Protein AF-A0A919YP90-F1 (afdb_monomer)

Radius of gyration: 21.49 Å; Cα contacts (8 Å, |Δi|>4): 426; chains: 1; bounding box: 64×43×63 Å

Structure (mmCIF, N/CA/C/O backbone):
data_AF-A0A919YP90-F1
#
_entry.id   AF-A0A919YP90-F1
#
loop_
_atom_site.group_PDB
_atom_site.id
_atom_site.type_symbol
_atom_site.label_atom_id
_atom_site.label_alt_id
_atom_site.label_comp_id
_atom_site.label_asym_id
_atom_site.label_entity_id
_atom_site.label_seq_id
_atom_site.pdbx_PDB_ins_code
_atom_site.Cartn_x
_atom_site.Cartn_y
_atom_site.Cartn_z
_atom_site.occupancy
_atom_site.B_iso_or_equiv
_atom_site.auth_seq_id
_atom_site.auth_comp_id
_atom_site.auth_asym_id
_atom_site.auth_atom_id
_atom_site.pdbx_PDB_model_num
ATOM 1 N N . MET A 1 1 ? 13.663 -0.909 -35.700 1.00 72.75 1 MET A N 1
ATOM 2 C CA . MET A 1 1 ? 13.153 -0.193 -34.518 1.00 72.75 1 MET A CA 1
ATOM 3 C C . MET A 1 1 ? 14.252 -0.271 -33.482 1.00 72.75 1 MET A 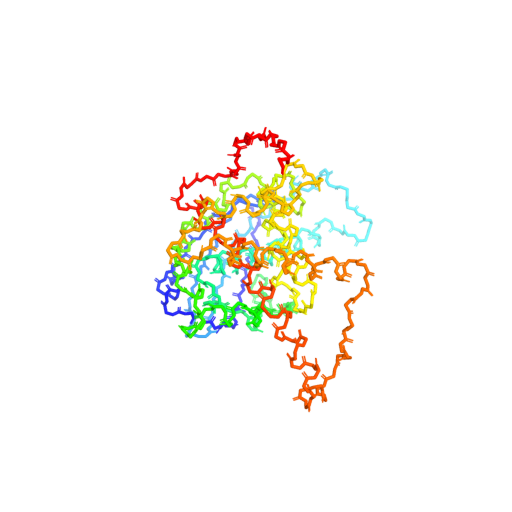C 1
ATOM 5 O O . MET A 1 1 ? 14.727 -1.374 -33.240 1.00 72.75 1 MET A O 1
ATOM 9 N N . GLU A 1 2 ? 14.756 0.869 -33.018 1.00 81.44 2 GLU A N 1
ATOM 10 C CA . GLU A 1 2 ? 15.757 0.893 -31.946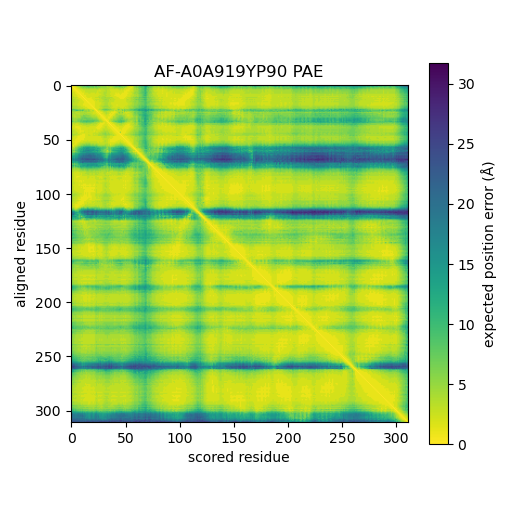 1.00 81.44 2 GLU A CA 1
ATOM 11 C C . GLU A 1 2 ? 15.096 0.397 -30.653 1.00 81.44 2 GLU A C 1
ATOM 13 O O . GLU A 1 2 ? 13.915 0.663 -30.427 1.00 81.44 2 GLU A O 1
ATOM 18 N N . MET A 1 3 ? 15.830 -0.370 -29.852 1.00 86.94 3 MET A N 1
ATOM 19 C CA . MET A 1 3 ? 15.355 -0.912 -28.581 1.00 86.94 3 MET A CA 1
ATOM 20 C C . MET A 1 3 ? 16.254 -0.381 -27.472 1.00 86.94 3 MET A C 1
ATOM 22 O O . MET A 1 3 ? 17.469 -0.352 -27.653 1.00 86.94 3 MET A O 1
ATOM 26 N N . ILE A 1 4 ? 15.667 -0.013 -26.337 1.00 86.56 4 ILE A N 1
ATOM 27 C CA . ILE A 1 4 ? 16.411 0.234 -25.099 1.00 86.56 4 ILE A CA 1
ATOM 28 C C . ILE A 1 4 ? 16.248 -0.993 -24.217 1.00 86.56 4 ILE A C 1
ATOM 30 O O . ILE A 1 4 ? 15.124 -1.437 -23.967 1.00 86.56 4 ILE A O 1
ATOM 34 N N . HIS A 1 5 ? 17.360 -1.530 -23.729 1.00 90.00 5 HIS A N 1
ATOM 35 C CA . HIS A 1 5 ? 17.329 -2.552 -22.687 1.00 90.00 5 HIS A CA 1
ATOM 36 C C . HIS A 1 5 ? 17.471 -1.872 -21.328 1.00 90.00 5 HIS A C 1
ATOM 38 O O . HIS A 1 5 ? 18.473 -1.211 -21.056 1.00 90.00 5 HIS A O 1
ATOM 44 N N . LEU A 1 6 ? 16.451 -2.014 -20.484 1.00 90.50 6 LEU A N 1
ATOM 45 C CA . LEU A 1 6 ? 16.495 -1.580 -19.093 1.00 90.50 6 LEU A CA 1
ATOM 46 C C . LEU A 1 6 ? 16.588 -2.801 -18.191 1.00 90.50 6 LEU A C 1
ATOM 48 O O . LEU A 1 6 ? 15.848 -3.772 -18.356 1.00 90.50 6 LEU A O 1
ATOM 52 N N . GLN A 1 7 ? 17.493 -2.725 -17.222 1.00 92.88 7 GLN A N 1
ATOM 53 C CA . GLN A 1 7 ? 17.683 -3.762 -16.220 1.00 92.88 7 GLN A CA 1
ATOM 54 C C . GLN A 1 7 ? 17.724 -3.130 -14.831 1.00 92.88 7 GLN A C 1
ATOM 56 O O . GLN A 1 7 ? 18.429 -2.147 -14.617 1.00 92.88 7 GLN A O 1
ATOM 61 N N . ALA A 1 8 ? 16.990 -3.692 -13.875 1.00 92.94 8 ALA A N 1
ATOM 62 C CA . ALA A 1 8 ? 17.094 -3.343 -12.465 1.00 92.94 8 ALA A CA 1
ATOM 63 C C . ALA A 1 8 ? 17.682 -4.511 -11.678 1.00 92.94 8 ALA A C 1
ATOM 65 O O . ALA A 1 8 ? 17.212 -5.638 -11.796 1.00 92.94 8 ALA A O 1
ATOM 66 N N . ILE A 1 9 ? 18.678 -4.223 -10.844 1.00 93.69 9 ILE A N 1
ATOM 67 C CA . ILE A 1 9 ? 19.216 -5.141 -9.841 1.00 93.69 9 ILE A CA 1
ATOM 68 C C . ILE A 1 9 ? 18.765 -4.640 -8.473 1.00 93.69 9 ILE A C 1
ATOM 70 O O . ILE A 1 9 ? 19.112 -3.531 -8.056 1.00 93.69 9 ILE A O 1
ATOM 74 N N . LEU A 1 10 ? 17.969 -5.455 -7.795 1.00 95.12 10 LEU A N 1
ATOM 75 C CA . LEU A 1 10 ? 17.311 -5.137 -6.539 1.00 95.12 10 LEU A CA 1
ATOM 76 C C . LEU A 1 10 ? 17.932 -5.962 -5.415 1.00 95.12 10 LEU A C 1
ATOM 78 O O . LEU A 1 10 ? 17.911 -7.190 -5.472 1.00 95.12 10 LEU A O 1
ATOM 82 N N . THR A 1 11 ? 18.432 -5.306 -4.369 1.00 95.81 11 THR A N 1
ATOM 83 C CA . THR A 1 11 ? 18.749 -5.989 -3.107 1.00 95.81 11 THR A CA 1
ATOM 84 C C . THR A 1 11 ? 17.497 -6.018 -2.247 1.00 95.81 11 THR A C 1
ATOM 86 O O . THR A 1 11 ? 16.977 -4.963 -1.876 1.00 95.81 11 THR A O 1
ATOM 89 N N . ILE A 1 12 ? 17.017 -7.211 -1.912 1.00 97.06 12 ILE A N 1
ATOM 90 C CA . ILE A 1 12 ? 15.683 -7.415 -1.350 1.00 97.06 12 ILE A CA 1
ATOM 91 C C . ILE A 1 12 ? 15.688 -8.201 -0.038 1.00 97.06 12 ILE A C 1
ATOM 93 O O . ILE A 1 12 ? 16.591 -8.989 0.244 1.00 97.06 12 ILE A O 1
ATOM 97 N N . ARG A 1 13 ? 14.625 -8.006 0.747 1.00 96.56 13 ARG A N 1
ATOM 98 C CA . ARG A 1 13 ? 14.148 -8.966 1.749 1.00 96.56 13 ARG A CA 1
ATOM 99 C C . ARG A 1 13 ? 12.803 -9.485 1.263 1.00 96.56 13 ARG A C 1
ATOM 101 O O . ARG A 1 13 ? 11.944 -8.682 0.916 1.00 96.56 13 ARG A O 1
ATOM 108 N N . ILE A 1 14 ? 12.620 -10.799 1.224 1.00 96.81 14 ILE A N 1
ATOM 109 C CA . ILE A 1 14 ? 11.410 -11.412 0.675 1.00 96.81 14 ILE A CA 1
ATOM 110 C C . ILE A 1 14 ? 10.932 -12.569 1.553 1.00 96.81 14 ILE A C 1
ATOM 112 O O . ILE A 1 14 ? 11.745 -13.286 2.131 1.00 96.81 14 ILE A O 1
ATOM 116 N N . SER A 1 15 ? 9.619 -12.734 1.671 1.00 96.00 15 SER A N 1
ATOM 117 C CA . SER A 1 15 ? 8.996 -13.877 2.329 1.00 96.00 15 SER A CA 1
ATOM 118 C C . SER A 1 15 ? 9.034 -15.121 1.439 1.00 96.00 15 SER A C 1
ATOM 120 O O . SER A 1 15 ? 8.984 -15.038 0.209 1.00 96.00 15 SER A O 1
ATOM 122 N N . ASP A 1 16 ? 9.006 -16.304 2.053 1.00 95.94 16 ASP A N 1
ATOM 123 C CA . ASP A 1 16 ? 8.899 -17.573 1.319 1.00 95.94 16 ASP A CA 1
ATOM 124 C C . ASP A 1 16 ? 7.652 -17.639 0.425 1.00 95.94 16 ASP A C 1
ATOM 126 O O . ASP A 1 16 ? 7.649 -18.313 -0.608 1.00 95.94 16 ASP A O 1
ATOM 130 N N . PHE A 1 17 ? 6.572 -16.964 0.830 1.00 95.81 17 PHE A N 1
ATOM 131 C CA . PHE A 1 17 ? 5.322 -16.924 0.079 1.00 95.81 17 PHE A CA 1
ATOM 132 C C . PHE A 1 17 ? 5.495 -16.197 -1.256 1.00 95.81 17 PHE A C 1
ATOM 134 O O . PHE A 1 17 ? 5.097 -16.737 -2.291 1.00 95.81 17 PHE A O 1
ATOM 141 N N . LEU A 1 18 ? 6.107 -15.010 -1.248 1.00 96.31 18 LEU A N 1
ATOM 142 C CA . LEU A 1 18 ? 6.361 -14.242 -2.466 1.00 96.31 18 LEU A CA 1
ATOM 143 C C . LEU A 1 18 ? 7.491 -14.851 -3.300 1.00 96.31 18 LEU A C 1
ATOM 145 O O . LEU A 1 18 ? 7.376 -14.910 -4.523 1.00 96.31 18 LEU A O 1
ATOM 149 N N . TYR A 1 19 ? 8.545 -15.372 -2.664 1.00 95.12 19 TYR A N 1
ATOM 150 C CA . TYR A 1 19 ? 9.665 -16.008 -3.365 1.00 95.12 19 TYR A CA 1
ATOM 151 C C . TYR A 1 19 ? 9.195 -17.138 -4.294 1.00 95.12 19 TYR A C 1
ATOM 153 O O . TYR A 1 19 ? 9.575 -17.196 -5.463 1.00 95.12 19 TYR A O 1
ATOM 161 N N . LYS A 1 20 ? 8.285 -17.993 -3.806 1.00 93.62 20 LYS A N 1
ATOM 162 C CA . LYS A 1 20 ? 7.698 -19.097 -4.588 1.00 93.62 20 LYS A CA 1
ATOM 163 C C . LYS A 1 20 ? 6.868 -18.633 -5.786 1.00 93.62 20 LYS A C 1
ATOM 165 O O . LYS A 1 20 ? 6.696 -19.406 -6.721 1.00 93.62 20 LYS A O 1
ATOM 170 N N . GLN A 1 21 ? 6.342 -17.413 -5.748 1.00 94.06 21 GLN A N 1
ATOM 171 C CA . GLN A 1 21 ? 5.469 -16.874 -6.790 1.00 94.06 21 GLN A CA 1
ATOM 172 C C . GLN A 1 21 ? 6.203 -16.033 -7.824 1.00 94.06 21 GLN A C 1
ATOM 174 O O . GLN A 1 21 ? 5.681 -15.876 -8.915 1.00 94.06 21 GLN A O 1
ATOM 179 N N . LEU A 1 22 ? 7.365 -15.471 -7.490 1.00 92.31 22 LEU A N 1
ATOM 180 C CA . LEU A 1 22 ? 8.057 -14.484 -8.326 1.00 92.31 22 LEU A CA 1
ATOM 181 C C . LEU A 1 22 ? 9.258 -15.053 -9.089 1.00 92.31 22 LEU A C 1
ATOM 183 O O . LEU A 1 22 ? 9.898 -14.336 -9.853 1.00 92.31 22 LEU A O 1
ATOM 187 N N . ASN A 1 23 ? 9.590 -16.329 -8.889 1.00 85.50 23 ASN A N 1
ATOM 188 C CA . ASN A 1 23 ? 10.750 -16.927 -9.535 1.00 85.50 23 ASN A CA 1
ATOM 189 C C . ASN A 1 23 ? 10.478 -17.223 -11.019 1.00 85.50 23 ASN A C 1
ATOM 191 O O . ASN A 1 23 ? 9.685 -18.109 -11.334 1.00 85.50 23 ASN A O 1
ATOM 195 N N . ASN A 1 24 ? 11.185 -16.520 -11.911 1.00 85.12 24 ASN A N 1
ATOM 196 C CA . ASN A 1 24 ? 11.077 -16.637 -13.371 1.00 85.12 24 ASN A CA 1
ATOM 197 C C . ASN A 1 24 ? 9.675 -16.312 -13.901 1.00 85.12 24 ASN A C 1
ATOM 199 O O . ASN A 1 24 ? 9.105 -17.065 -14.694 1.00 85.12 24 ASN A O 1
ATOM 203 N N . VAL A 1 25 ? 9.120 -15.187 -13.451 1.00 90.56 25 VAL A N 1
ATOM 204 C CA . VAL A 1 25 ? 7.805 -14.711 -13.889 1.00 90.56 25 VAL A CA 1
ATOM 205 C C . VAL A 1 25 ? 7.945 -13.557 -14.867 1.00 90.56 25 VAL A C 1
ATOM 207 O O . VAL A 1 25 ? 8.784 -12.674 -14.699 1.00 90.56 25 VAL A O 1
ATOM 210 N N . THR A 1 26 ? 7.083 -13.558 -15.881 1.00 92.12 26 THR A N 1
ATOM 211 C CA . THR A 1 26 ? 6.929 -12.441 -16.809 1.00 92.12 26 THR A CA 1
ATOM 212 C C . THR A 1 26 ? 5.606 -11.740 -16.546 1.00 92.12 26 THR A C 1
ATOM 214 O O . THR A 1 26 ? 4.552 -12.379 -16.534 1.00 92.12 26 THR A O 1
ATOM 217 N N . PHE A 1 27 ? 5.649 -10.420 -16.388 1.00 89.69 27 PHE A N 1
ATOM 218 C CA . PHE A 1 27 ? 4.455 -9.585 -16.343 1.00 89.69 27 PHE A CA 1
ATOM 219 C C . PHE A 1 27 ? 4.397 -8.691 -17.574 1.00 89.69 27 PHE A C 1
ATOM 221 O O . PHE A 1 27 ? 5.284 -7.872 -17.789 1.00 89.69 27 PHE A O 1
ATOM 228 N N . ASN A 1 28 ? 3.320 -8.816 -18.346 1.00 90.44 28 ASN A N 1
ATOM 229 C CA . ASN A 1 28 ? 2.986 -7.864 -19.397 1.00 90.44 28 ASN A CA 1
ATOM 230 C C . ASN A 1 28 ? 2.214 -6.686 -18.787 1.00 90.44 28 ASN A C 1
ATOM 232 O O . ASN A 1 28 ? 1.160 -6.904 -18.179 1.00 90.44 28 ASN A O 1
ATOM 236 N N . ILE A 1 29 ? 2.749 -5.472 -18.890 1.00 84.56 29 ILE A N 1
ATOM 237 C CA . ILE A 1 29 ? 2.169 -4.254 -18.312 1.00 84.56 29 ILE A CA 1
ATOM 238 C C . ILE A 1 29 ? 2.052 -3.187 -19.399 1.00 84.56 29 ILE A C 1
ATOM 240 O O . ILE A 1 29 ? 3.019 -2.901 -20.102 1.00 84.56 29 ILE A O 1
ATOM 244 N N . HIS A 1 30 ? 0.878 -2.562 -19.480 1.00 83.12 30 HIS A N 1
ATOM 245 C CA . HIS A 1 30 ? 0.634 -1.412 -20.340 1.00 83.12 30 HIS A CA 1
ATOM 246 C C . HIS A 1 30 ? 0.976 -0.106 -19.620 1.00 83.12 30 HIS A C 1
ATOM 248 O O . HIS A 1 30 ? 0.388 0.208 -18.585 1.00 83.12 30 HIS A O 1
ATOM 254 N N . MET A 1 31 ? 1.866 0.691 -20.201 1.00 76.75 31 MET A N 1
ATOM 255 C CA . MET A 1 31 ? 2.171 2.053 -19.759 1.00 76.75 31 MET A CA 1
ATOM 256 C C . MET A 1 31 ? 1.714 3.050 -20.816 1.00 76.75 31 MET A C 1
ATOM 258 O O . MET A 1 31 ? 1.995 2.855 -21.994 1.00 76.75 31 MET A O 1
ATOM 262 N N . ASN A 1 32 ? 1.042 4.134 -20.423 1.00 73.00 32 ASN A N 1
ATOM 263 C CA . ASN A 1 32 ? 0.410 5.049 -21.387 1.00 73.00 32 ASN A CA 1
ATOM 264 C C . ASN A 1 32 ? 1.409 5.622 -22.408 1.00 73.00 32 ASN A C 1
ATOM 266 O O . ASN A 1 32 ? 1.128 5.639 -23.606 1.00 73.00 32 ASN A O 1
ATOM 270 N N . GLU A 1 33 ? 2.596 6.026 -21.951 1.00 72.75 33 GLU A N 1
ATOM 271 C CA . GLU A 1 33 ? 3.614 6.638 -22.813 1.00 72.75 33 GLU A CA 1
ATOM 272 C C . GLU A 1 33 ? 4.384 5.597 -23.648 1.00 72.75 33 GLU A C 1
ATOM 274 O O . GLU A 1 33 ? 4.849 5.877 -24.755 1.00 72.75 33 GLU A O 1
ATOM 279 N N . VAL A 1 34 ? 4.462 4.351 -23.173 1.00 75.31 34 VAL A N 1
ATOM 280 C CA . VAL A 1 34 ? 5.378 3.326 -23.702 1.00 75.31 34 VAL A CA 1
ATOM 281 C C . VAL A 1 34 ? 4.668 2.201 -24.470 1.00 75.31 34 VAL A C 1
ATOM 283 O O . VAL A 1 34 ? 5.192 1.687 -25.456 1.00 75.31 34 VAL A O 1
ATOM 286 N N . GLY A 1 35 ? 3.430 1.874 -24.105 1.00 80.69 35 GLY A N 1
ATOM 287 C CA . GLY A 1 35 ? 2.688 0.713 -24.592 1.00 80.69 35 GLY A CA 1
ATOM 288 C C . GLY A 1 35 ? 2.882 -0.519 -23.708 1.00 80.69 35 GLY A C 1
ATOM 289 O O . GLY A 1 35 ? 3.226 -0.402 -22.534 1.00 80.69 35 GLY A O 1
ATOM 290 N N . ASP A 1 36 ? 2.630 -1.694 -24.282 1.00 87.50 36 ASP A N 1
ATOM 291 C CA . ASP A 1 36 ? 2.774 -2.975 -23.591 1.00 87.50 36 ASP A CA 1
ATOM 292 C C . ASP A 1 36 ? 4.247 -3.384 -23.516 1.00 87.50 36 ASP A C 1
ATOM 294 O O . ASP A 1 36 ? 4.921 -3.492 -24.544 1.00 87.50 36 ASP A O 1
ATOM 298 N N . ILE A 1 37 ? 4.733 -3.626 -22.301 1.00 90.19 37 ILE A N 1
ATOM 299 C CA . ILE A 1 37 ? 6.096 -4.076 -22.025 1.00 90.19 37 ILE A CA 1
ATOM 300 C C . ILE A 1 37 ? 6.052 -5.360 -21.207 1.00 90.19 37 ILE A C 1
ATOM 302 O O . ILE A 1 37 ? 5.329 -5.463 -20.214 1.00 90.19 37 ILE A O 1
ATOM 306 N N . ASP A 1 38 ? 6.870 -6.326 -21.618 1.00 93.25 38 ASP A N 1
ATOM 307 C CA . ASP A 1 38 ? 7.137 -7.527 -20.840 1.00 93.25 38 ASP A CA 1
ATOM 308 C C . ASP A 1 38 ? 8.295 -7.277 -19.874 1.00 93.25 38 ASP A C 1
ATOM 310 O O . ASP A 1 38 ? 9.418 -6.961 -20.282 1.00 93.25 38 ASP A O 1
ATOM 314 N N . TYR A 1 39 ? 8.008 -7.456 -18.590 1.00 93.44 39 TYR A N 1
ATOM 315 C CA . TYR A 1 39 ? 8.969 -7.388 -17.500 1.00 93.44 39 TYR A CA 1
ATOM 316 C C . TYR A 1 39 ? 9.302 -8.794 -17.026 1.00 93.44 39 TYR A C 1
ATOM 318 O O . TYR A 1 39 ? 8.413 -9.528 -16.595 1.00 93.44 39 TYR A O 1
ATOM 326 N N . TYR A 1 40 ? 10.576 -9.162 -17.095 1.00 94.94 40 TYR A N 1
ATOM 327 C CA . TYR A 1 40 ? 11.069 -10.487 -16.739 1.00 94.94 40 TYR A CA 1
ATOM 328 C C . TYR A 1 40 ? 11.732 -10.433 -15.368 1.00 94.94 40 TYR A C 1
ATOM 330 O O . TYR A 1 40 ? 12.745 -9.761 -15.199 1.00 94.94 40 TYR A O 1
ATOM 338 N N . PHE A 1 41 ? 11.165 -11.144 -14.398 1.00 94.50 41 PHE A N 1
ATOM 339 C CA . PHE A 1 41 ? 11.635 -11.190 -13.018 1.00 94.50 41 PHE A CA 1
ATOM 340 C C . PHE A 1 41 ? 12.385 -12.494 -12.781 1.00 94.50 41 PHE A C 1
ATOM 342 O O . PHE A 1 41 ? 11.856 -13.582 -13.014 1.00 94.50 41 PHE A O 1
ATOM 349 N N . SER A 1 42 ? 13.614 -12.395 -12.287 1.00 94.75 42 SER A N 1
ATOM 350 C CA . SER A 1 42 ? 14.439 -13.555 -11.947 1.00 94.75 42 SER A CA 1
ATOM 351 C C . SER A 1 42 ? 15.231 -13.309 -10.668 1.00 94.75 42 SER A C 1
ATOM 353 O O . SER A 1 42 ? 15.557 -12.173 -10.330 1.00 94.75 42 SER A O 1
ATOM 355 N N . PHE A 1 43 ? 15.536 -14.375 -9.931 1.00 95.88 43 PHE A N 1
ATOM 356 C CA . PHE A 1 43 ? 16.445 -14.298 -8.790 1.00 95.88 43 PHE A CA 1
ATOM 357 C C . PHE A 1 43 ? 17.860 -14.635 -9.248 1.00 95.88 43 PHE A C 1
ATOM 359 O O . PHE A 1 43 ? 18.085 -15.678 -9.861 1.00 95.88 43 PHE A O 1
ATOM 366 N N . ILE A 1 44 ? 18.811 -13.760 -8.925 1.00 95.44 44 ILE A N 1
ATOM 367 C CA . ILE A 1 44 ? 20.243 -14.050 -9.068 1.00 95.44 44 ILE A CA 1
ATOM 368 C C . ILE A 1 44 ? 20.692 -14.913 -7.882 1.00 95.44 44 ILE A C 1
ATOM 370 O O . ILE A 1 44 ? 21.424 -15.885 -8.050 1.00 95.44 44 ILE A O 1
ATOM 374 N N . ASP A 1 45 ? 20.218 -14.559 -6.687 1.00 94.75 45 ASP A N 1
ATOM 375 C CA . ASP A 1 45 ? 20.420 -15.280 -5.433 1.00 94.75 45 ASP A CA 1
ATOM 376 C C . ASP A 1 45 ? 19.243 -15.009 -4.468 1.00 94.75 45 ASP A C 1
ATOM 378 O O . ASP A 1 45 ? 18.254 -14.376 -4.837 1.00 94.75 45 ASP A O 1
ATOM 382 N N . GLU A 1 46 ? 19.325 -15.491 -3.224 1.00 93.62 46 GLU A N 1
ATOM 383 C CA . GLU A 1 46 ? 18.263 -15.354 -2.208 1.00 93.62 46 GLU A CA 1
ATOM 384 C C . GLU A 1 46 ? 17.941 -13.902 -1.803 1.00 93.62 46 GLU A C 1
ATOM 386 O O . GLU A 1 46 ? 16.879 -13.637 -1.243 1.00 93.62 46 GLU A O 1
ATOM 391 N N . LYS A 1 47 ? 18.852 -12.956 -2.048 1.00 96.25 47 LYS A N 1
ATOM 392 C CA . LYS A 1 47 ? 18.743 -11.544 -1.645 1.00 96.25 47 LYS A CA 1
ATOM 393 C C . LYS A 1 47 ? 18.784 -10.585 -2.827 1.00 96.25 47 LYS A C 1
ATOM 395 O O . LYS A 1 47 ? 18.687 -9.374 -2.621 1.00 96.25 47 LYS A O 1
ATOM 400 N N . THR A 1 48 ? 18.922 -11.103 -4.042 1.00 96.44 48 THR A N 1
ATOM 401 C CA . THR A 1 48 ? 19.105 -10.298 -5.244 1.00 96.44 48 THR A CA 1
ATOM 402 C C . THR A 1 48 ? 18.121 -10.724 -6.323 1.00 96.44 48 THR A C 1
ATOM 404 O O . THR A 1 48 ? 18.172 -11.847 -6.827 1.00 96.44 48 THR A O 1
ATOM 407 N N . MET A 1 49 ? 17.252 -9.793 -6.713 1.00 96.69 49 MET A N 1
ATOM 408 C CA . MET A 1 49 ? 16.313 -9.951 -7.822 1.00 96.69 49 MET A CA 1
ATOM 409 C C . MET A 1 49 ? 16.736 -9.070 -8.994 1.00 96.69 49 MET A C 1
ATOM 411 O O . MET A 1 49 ? 17.151 -7.927 -8.808 1.00 96.69 49 MET A O 1
ATOM 415 N N . GLN A 1 50 ? 16.608 -9.602 -10.201 1.00 95.62 50 GLN A N 1
ATOM 416 C CA . GLN A 1 50 ? 16.803 -8.893 -11.452 1.00 95.62 50 GLN A CA 1
ATOM 417 C C . GLN A 1 50 ? 15.461 -8.718 -12.160 1.00 95.62 50 GLN A C 1
ATOM 419 O O . GLN A 1 50 ? 14.659 -9.652 -12.219 1.00 95.62 50 GLN A O 1
ATOM 424 N N . ILE A 1 51 ? 15.243 -7.522 -12.703 1.00 95.19 51 ILE A N 1
ATOM 425 C CA . ILE A 1 51 ? 14.123 -7.222 -13.592 1.00 95.19 51 ILE A CA 1
ATOM 426 C C . ILE A 1 51 ? 14.679 -6.747 -14.927 1.00 95.19 51 ILE A C 1
ATOM 428 O O . ILE A 1 51 ? 15.406 -5.757 -14.957 1.00 95.19 51 ILE A O 1
ATOM 432 N N . ASP A 1 52 ? 14.313 -7.412 -16.018 1.00 94.69 52 ASP A N 1
ATOM 433 C CA . ASP A 1 52 ? 14.678 -7.016 -17.379 1.00 94.69 52 ASP A CA 1
ATOM 434 C C . ASP A 1 52 ? 13.458 -6.567 -18.175 1.00 94.69 52 ASP A C 1
ATOM 436 O O . ASP A 1 52 ? 12.385 -7.164 -18.078 1.00 94.69 52 ASP A O 1
ATOM 440 N N . ALA A 1 53 ? 13.640 -5.547 -19.011 1.00 93.94 53 ALA A N 1
ATOM 441 C CA . ALA A 1 53 ? 12.627 -5.076 -19.943 1.00 93.94 53 ALA A CA 1
ATOM 442 C C . ALA A 1 53 ? 13.250 -4.506 -21.220 1.00 93.94 53 ALA A C 1
ATOM 444 O O . ALA A 1 53 ? 14.306 -3.870 -21.199 1.00 93.94 53 ALA A O 1
ATOM 445 N N . HIS A 1 54 ? 12.565 -4.718 -22.343 1.00 91.06 54 HIS A N 1
ATOM 446 C CA . HIS A 1 54 ? 12.987 -4.236 -23.655 1.00 91.06 54 HIS A CA 1
ATOM 447 C C . HIS A 1 54 ? 11.955 -3.252 -24.196 1.00 91.06 54 HIS A C 1
ATOM 449 O O . HIS A 1 54 ? 10.826 -3.626 -24.501 1.00 91.06 54 HIS A O 1
ATOM 455 N N . TYR A 1 55 ? 12.364 -1.996 -24.333 1.00 86.00 55 TYR A N 1
ATOM 456 C CA . TYR A 1 55 ? 11.503 -0.891 -24.723 1.00 86.00 55 TYR A CA 1
ATOM 457 C C . TYR A 1 55 ? 11.700 -0.559 -26.203 1.00 86.00 55 TYR A C 1
ATOM 459 O O . TYR A 1 55 ? 12.813 -0.190 -26.590 1.00 86.00 55 TYR A O 1
ATOM 467 N N . PRO A 1 56 ? 10.661 -0.655 -27.049 1.00 82.69 56 PRO A N 1
ATOM 468 C CA . PRO A 1 56 ? 10.743 -0.166 -28.415 1.00 82.69 56 PRO A CA 1
ATOM 469 C C . PRO A 1 56 ? 10.765 1.364 -28.414 1.00 82.69 56 PRO A C 1
ATOM 471 O O . PRO A 1 56 ? 9.807 2.003 -27.985 1.00 82.69 56 PRO A O 1
ATOM 474 N N . ILE A 1 57 ? 11.843 1.973 -28.915 1.00 77.06 57 ILE A N 1
ATOM 475 C CA . ILE A 1 57 ? 11.874 3.426 -29.086 1.00 77.06 57 ILE A CA 1
ATOM 476 C C . ILE A 1 57 ? 10.985 3.786 -30.275 1.00 77.06 57 ILE A C 1
ATOM 478 O O . ILE A 1 57 ? 11.383 3.646 -31.435 1.00 77.06 57 ILE A O 1
ATOM 482 N N . ASP A 1 58 ? 9.798 4.308 -29.985 1.00 73.81 58 ASP A N 1
ATOM 483 C CA . ASP A 1 58 ? 8.956 4.945 -30.990 1.00 73.81 58 ASP A CA 1
ATOM 484 C C . ASP A 1 58 ? 9.077 6.472 -30.912 1.00 73.81 58 ASP A C 1
ATOM 486 O O . ASP A 1 58 ? 8.336 7.155 -30.204 1.00 73.81 58 ASP A O 1
ATOM 490 N N . ALA A 1 59 ? 10.019 7.028 -31.678 1.00 65.62 59 ALA A N 1
ATOM 491 C CA . ALA A 1 59 ? 10.222 8.473 -31.761 1.00 65.62 59 ALA A CA 1
ATOM 492 C C . ALA A 1 59 ? 8.974 9.232 -32.255 1.00 65.62 59 ALA A C 1
ATOM 494 O O . ALA A 1 59 ? 8.887 10.444 -32.037 1.00 65.62 59 ALA A O 1
ATOM 495 N N . LYS A 1 60 ? 8.007 8.555 -32.895 1.00 69.25 60 LYS A N 1
ATOM 496 C CA . LYS A 1 60 ? 6.771 9.186 -33.371 1.00 69.25 60 LYS A CA 1
ATOM 497 C C . LYS A 1 60 ? 5.806 9.518 -32.241 1.00 69.25 60 LYS A C 1
ATOM 499 O O . LYS A 1 60 ? 5.097 10.515 -32.336 1.00 69.25 60 LYS A O 1
ATOM 504 N N . ARG A 1 61 ? 5.821 8.755 -31.140 1.00 66.50 61 ARG A N 1
ATOM 505 C CA . ARG A 1 61 ? 4.951 9.006 -29.972 1.00 66.50 61 ARG A CA 1
ATOM 506 C C . ARG A 1 61 ? 5.156 10.390 -29.366 1.00 66.50 61 ARG A C 1
ATOM 508 O O . ARG A 1 61 ? 4.210 11.004 -28.895 1.00 66.50 61 ARG A O 1
ATOM 515 N N . PHE A 1 62 ? 6.376 10.905 -29.473 1.00 67.50 62 PHE A N 1
ATOM 516 C CA . PHE A 1 62 ? 6.772 12.202 -28.938 1.00 67.50 62 PHE A CA 1
ATOM 517 C C . PHE A 1 62 ? 6.811 13.316 -30.001 1.00 67.50 62 PHE A C 1
ATOM 519 O O . PHE A 1 62 ? 7.411 14.359 -29.766 1.00 67.50 62 PHE A O 1
ATOM 526 N N . GLU A 1 63 ? 6.261 13.116 -31.208 1.00 65.69 63 GLU A N 1
ATOM 527 C CA . GLU A 1 63 ? 6.290 14.141 -32.274 1.00 65.69 63 GLU A CA 1
ATOM 528 C C . GLU A 1 63 ? 5.449 15.380 -31.962 1.00 65.69 63 GLU A C 1
ATOM 530 O O . GLU A 1 63 ? 5.810 16.469 -32.397 1.00 65.69 63 GLU A O 1
ATOM 535 N N . ASN A 1 64 ? 4.380 15.225 -31.180 1.00 65.75 64 ASN A N 1
ATOM 536 C CA . ASN A 1 64 ? 3.474 16.320 -30.823 1.00 65.75 64 ASN A CA 1
ATOM 537 C C . ASN A 1 64 ? 3.672 16.829 -29.387 1.00 65.75 64 ASN A C 1
ATOM 539 O O . ASN A 1 64 ? 2.951 17.725 -28.949 1.00 65.75 64 ASN A O 1
ATOM 543 N N . SER A 1 65 ? 4.616 16.252 -28.643 1.00 67.38 65 SER A N 1
ATOM 544 C CA . SER A 1 65 ? 4.904 16.659 -27.271 1.00 67.38 65 SER A CA 1
ATOM 545 C C . SER A 1 65 ? 5.714 17.955 -27.282 1.00 67.38 65 SER A C 1
ATOM 547 O O . SER A 1 65 ? 6.733 18.064 -27.966 1.00 67.38 65 SER A O 1
ATOM 549 N N . VAL A 1 66 ? 5.258 18.952 -26.524 1.00 61.81 66 VAL A N 1
ATOM 550 C CA . VAL A 1 66 ? 5.978 20.218 -26.347 1.00 61.81 66 VAL A CA 1
ATOM 551 C C . VAL A 1 66 ? 7.065 19.988 -25.299 1.00 61.81 66 VAL A C 1
ATOM 553 O O . VAL A 1 66 ? 6.771 19.921 -24.109 1.00 61.81 66 VAL A O 1
ATOM 556 N N . PHE A 1 67 ? 8.308 19.812 -25.743 1.00 62.75 67 PHE A N 1
ATOM 557 C CA . PHE A 1 67 ? 9.474 19.768 -24.859 1.00 62.75 67 PHE A CA 1
ATOM 558 C C . PHE A 1 67 ? 10.086 21.170 -24.753 1.00 62.75 67 PHE A C 1
ATOM 560 O O . PHE A 1 67 ? 10.218 21.858 -25.766 1.00 62.75 67 PHE A O 1
ATOM 567 N N . ASP A 1 68 ? 10.458 21.591 -23.543 1.00 53.53 68 ASP A N 1
ATOM 568 C CA . ASP A 1 68 ? 11.182 22.850 -23.326 1.00 53.53 68 ASP A CA 1
ATOM 569 C C . ASP A 1 68 ? 12.566 22.831 -24.005 1.00 53.53 68 ASP A C 1
ATOM 571 O O . ASP A 1 68 ? 13.175 21.776 -24.178 1.00 53.53 68 ASP A O 1
ATOM 575 N N . GLU A 1 69 ? 13.116 24.007 -24.335 1.00 52.09 69 GLU A N 1
ATOM 576 C CA . GLU A 1 69 ? 14.398 24.169 -25.057 1.00 52.09 69 GLU A CA 1
ATOM 577 C C . GLU A 1 69 ? 15.608 23.474 -24.388 1.00 52.09 69 GLU A C 1
ATOM 579 O O . GLU A 1 69 ? 16.616 23.203 -25.038 1.00 52.09 69 GLU A O 1
ATOM 584 N N . VAL A 1 70 ? 15.512 23.153 -23.093 1.00 53.09 70 VAL A N 1
ATOM 585 C CA . VAL A 1 70 ? 16.551 22.471 -22.293 1.00 53.09 70 VAL A CA 1
ATOM 586 C C . VAL A 1 70 ? 16.583 20.951 -22.541 1.00 53.09 70 VAL A C 1
ATOM 588 O O . VAL A 1 70 ? 17.558 20.268 -22.225 1.00 53.09 70 VAL A O 1
ATOM 591 N N . PHE A 1 71 ? 15.524 20.408 -23.129 1.00 57.19 71 PHE A N 1
ATOM 592 C CA . PHE A 1 71 ? 15.177 18.996 -23.122 1.00 57.19 71 PHE A CA 1
ATOM 593 C C . PHE A 1 71 ? 15.105 18.477 -24.566 1.00 57.19 71 PHE A C 1
ATOM 595 O O . PHE A 1 71 ? 14.061 18.508 -25.212 1.00 57.19 71 PHE A O 1
ATOM 602 N N . THR A 1 72 ? 16.240 18.019 -25.119 1.00 62.19 72 THR A N 1
ATOM 603 C CA . THR A 1 72 ? 16.237 17.450 -26.479 1.00 62.19 72 THR A CA 1
ATOM 604 C C . THR A 1 72 ? 15.391 16.176 -26.514 1.00 62.19 72 THR A C 1
ATOM 606 O O . THR A 1 72 ? 15.468 15.344 -25.611 1.00 62.19 72 THR A O 1
ATOM 609 N N . LYS A 1 73 ? 14.607 15.986 -27.583 1.00 64.81 73 LYS A N 1
ATOM 610 C CA . LYS A 1 73 ? 13.693 14.841 -27.751 1.00 64.81 73 LYS A CA 1
ATOM 611 C C . LYS A 1 73 ? 14.362 13.489 -27.469 1.00 64.81 73 LYS A C 1
ATOM 613 O O . LYS A 1 73 ? 13.787 12.643 -26.790 1.00 64.81 73 LYS A O 1
ATOM 618 N N . GLU A 1 74 ? 15.588 13.294 -27.949 1.00 64.81 74 GLU A N 1
ATOM 619 C CA . GLU A 1 74 ? 16.360 12.062 -27.748 1.00 64.81 74 GLU A CA 1
ATOM 620 C C . GLU A 1 74 ? 16.798 11.869 -26.285 1.00 64.81 74 GLU A C 1
ATOM 622 O O . GLU A 1 74 ? 16.652 10.775 -25.734 1.00 64.81 74 GLU A O 1
ATOM 627 N N . ALA A 1 75 ? 17.262 12.936 -25.621 1.00 64.50 75 ALA A N 1
ATOM 628 C CA . ALA A 1 75 ? 17.628 12.889 -24.207 1.00 64.50 75 ALA A CA 1
ATOM 629 C C . ALA A 1 75 ? 16.401 12.639 -23.316 1.00 64.50 75 ALA A C 1
ATOM 631 O O . ALA A 1 75 ? 16.464 11.826 -22.395 1.00 64.50 75 ALA A O 1
ATOM 632 N N . CYS A 1 76 ? 15.268 13.273 -23.626 1.00 67.25 76 CYS A N 1
ATOM 633 C CA . CYS A 1 76 ? 14.010 13.086 -22.907 1.00 67.25 76 CYS A CA 1
ATOM 634 C C . CYS A 1 76 ? 13.446 11.690 -23.067 1.00 67.25 76 CYS A C 1
ATOM 636 O O . CYS A 1 76 ? 13.002 11.110 -22.089 1.00 67.25 76 CYS A O 1
ATOM 638 N N . THR A 1 77 ? 13.514 11.123 -24.269 1.00 70.38 77 THR A N 1
ATOM 639 C CA . THR A 1 77 ? 12.971 9.791 -24.543 1.00 70.38 77 THR A CA 1
ATOM 640 C C . THR A 1 77 ? 13.632 8.732 -23.651 1.00 70.38 77 THR A C 1
ATOM 642 O O . THR A 1 77 ? 12.942 7.960 -22.992 1.00 70.38 77 THR A O 1
ATOM 645 N N . ARG A 1 78 ? 14.971 8.736 -23.542 1.00 74.94 78 ARG A N 1
ATOM 646 C CA . ARG A 1 78 ? 15.699 7.798 -22.662 1.00 74.94 78 ARG A CA 1
ATOM 647 C C . ARG A 1 78 ? 15.412 8.037 -21.174 1.00 74.94 78 ARG A C 1
ATOM 649 O O . ARG A 1 78 ? 15.335 7.076 -20.413 1.00 74.94 78 ARG A O 1
ATOM 656 N N . VAL A 1 79 ? 15.259 9.297 -20.762 1.00 77.50 79 VAL A N 1
ATOM 657 C CA . VAL A 1 79 ? 14.902 9.660 -19.380 1.00 77.50 79 VAL A CA 1
ATOM 658 C C . VAL A 1 79 ? 13.490 9.187 -19.034 1.00 77.50 79 VAL A C 1
ATOM 660 O O . VAL A 1 79 ? 13.323 8.546 -18.004 1.00 77.50 79 VAL A O 1
ATOM 663 N N . ILE A 1 80 ? 12.515 9.408 -19.919 1.00 79.06 80 ILE A N 1
ATOM 664 C CA . ILE A 1 80 ? 11.124 8.969 -19.746 1.00 79.06 80 ILE A CA 1
ATOM 665 C C . ILE A 1 80 ? 11.070 7.454 -19.565 1.00 79.06 80 ILE A C 1
ATOM 667 O O . ILE A 1 80 ? 10.530 6.992 -18.569 1.00 79.06 80 ILE A O 1
ATOM 671 N N . TYR A 1 81 ? 11.690 6.669 -20.454 1.00 83.38 81 TYR A N 1
ATOM 672 C CA . TYR A 1 81 ? 11.671 5.208 -20.316 1.00 83.38 81 TYR A CA 1
ATOM 673 C C . TYR A 1 81 ? 12.300 4.725 -19.005 1.00 83.38 81 TYR A C 1
ATOM 675 O O . TYR A 1 81 ? 11.790 3.794 -18.385 1.00 83.38 81 TYR A O 1
ATOM 683 N N . ARG A 1 82 ? 13.390 5.361 -18.559 1.00 84.19 82 ARG A N 1
ATOM 684 C CA . ARG A 1 82 ? 14.021 5.050 -17.271 1.00 84.19 82 ARG A CA 1
ATOM 685 C C . ARG A 1 82 ? 13.101 5.382 -16.094 1.00 84.19 82 ARG A C 1
ATOM 687 O O . ARG A 1 82 ? 13.019 4.594 -15.156 1.00 84.19 82 ARG A O 1
ATOM 694 N N . ASP A 1 83 ? 12.449 6.536 -16.120 1.00 83.75 83 ASP A N 1
ATOM 695 C CA . ASP A 1 83 ? 11.603 6.988 -15.017 1.00 83.75 83 ASP A CA 1
ATOM 696 C C . ASP A 1 83 ? 10.300 6.165 -14.962 1.00 83.75 83 ASP A C 1
ATOM 698 O O . ASP A 1 83 ? 9.915 5.716 -13.886 1.00 83.75 83 ASP A O 1
ATOM 702 N N . GLU A 1 84 ? 9.717 5.819 -16.113 1.00 85.06 84 GLU A N 1
ATOM 703 C CA . GLU A 1 84 ? 8.619 4.844 -16.240 1.00 85.06 84 GLU A CA 1
ATOM 704 C C . GLU A 1 84 ? 9.018 3.461 -15.703 1.00 85.06 84 GLU A C 1
ATOM 706 O O . GLU A 1 84 ? 8.268 2.813 -14.971 1.00 85.06 84 GLU A O 1
ATOM 711 N N . PHE A 1 85 ? 10.241 3.008 -15.995 1.00 89.06 85 PHE A N 1
ATOM 712 C CA . PHE A 1 85 ? 10.769 1.771 -15.422 1.00 89.06 85 PHE A CA 1
ATOM 713 C C . PHE A 1 85 ? 10.907 1.846 -13.898 1.00 89.06 85 PHE A C 1
ATOM 715 O O . PHE A 1 85 ? 10.618 0.873 -13.204 1.00 89.06 85 PHE A O 1
ATOM 722 N N . ASN A 1 86 ? 11.284 3.001 -13.349 1.00 88.94 86 ASN A N 1
ATOM 723 C CA . ASN A 1 86 ? 11.301 3.192 -11.902 1.00 88.94 86 ASN A CA 1
ATOM 724 C C . ASN A 1 86 ? 9.882 3.176 -11.303 1.00 88.94 86 ASN A C 1
ATOM 726 O O . ASN A 1 86 ? 9.658 2.532 -10.278 1.00 88.94 86 ASN A O 1
ATOM 730 N N . VAL A 1 87 ? 8.907 3.810 -11.961 1.00 88.12 87 VAL A N 1
ATOM 731 C CA . VAL A 1 87 ? 7.490 3.755 -11.559 1.00 88.12 87 VAL A CA 1
ATOM 732 C C . VAL A 1 87 ? 6.978 2.312 -11.554 1.00 88.12 87 VAL A C 1
ATOM 734 O O . VAL A 1 87 ? 6.293 1.908 -10.614 1.00 88.12 87 VAL A O 1
ATOM 737 N N . MET A 1 88 ? 7.364 1.496 -12.538 1.00 90.69 88 MET A N 1
ATOM 738 C CA . MET A 1 88 ? 7.052 0.063 -12.560 1.00 90.69 88 MET A CA 1
ATOM 739 C C . MET A 1 88 ? 7.545 -0.651 -11.301 1.00 90.69 88 MET A C 1
ATOM 741 O O . MET A 1 88 ? 6.778 -1.389 -10.686 1.00 90.69 88 MET A O 1
ATOM 745 N N . ILE A 1 89 ? 8.794 -0.410 -10.888 1.00 92.81 89 ILE A N 1
ATOM 746 C CA . ILE A 1 89 ? 9.379 -1.033 -9.690 1.00 92.81 89 ILE A CA 1
ATOM 747 C C . ILE A 1 89 ? 8.563 -0.663 -8.443 1.00 92.81 89 ILE A C 1
ATOM 749 O O . ILE A 1 89 ? 8.271 -1.534 -7.622 1.00 92.81 89 ILE A O 1
ATOM 753 N N . HIS A 1 90 ? 8.134 0.598 -8.322 1.00 92.31 90 HIS A N 1
ATOM 754 C CA . HIS A 1 90 ? 7.263 1.045 -7.228 1.00 92.31 90 HIS A CA 1
ATOM 755 C C . HIS A 1 90 ? 5.880 0.371 -7.283 1.00 92.31 90 HIS A C 1
ATOM 757 O O . HIS A 1 90 ? 5.359 -0.060 -6.253 1.00 92.31 90 HIS A O 1
ATOM 763 N N . ASN A 1 91 ? 5.298 0.220 -8.475 1.00 91.81 91 ASN A N 1
ATOM 764 C CA . ASN A 1 91 ? 4.009 -0.453 -8.666 1.00 91.81 91 ASN A CA 1
ATOM 765 C C . ASN A 1 91 ? 4.085 -1.940 -8.323 1.00 91.81 91 ASN A C 1
ATOM 767 O O . ASN A 1 91 ? 3.181 -2.478 -7.685 1.00 91.81 91 ASN A O 1
ATOM 771 N N . PHE A 1 92 ? 5.179 -2.592 -8.707 1.00 94.44 92 PHE A N 1
ATOM 772 C CA . PHE A 1 92 ? 5.456 -3.974 -8.353 1.00 94.44 92 PHE A CA 1
ATOM 773 C C . PHE A 1 92 ? 5.637 -4.139 -6.843 1.00 94.44 92 PHE A C 1
ATOM 775 O O . PHE A 1 92 ? 5.019 -5.017 -6.243 1.00 94.44 92 PHE A O 1
ATOM 782 N N . TYR A 1 93 ? 6.409 -3.253 -6.208 1.00 95.56 93 TYR A N 1
ATOM 783 C CA . TYR A 1 93 ? 6.543 -3.228 -4.756 1.00 95.56 93 TYR A CA 1
ATOM 784 C C . TYR A 1 93 ? 5.175 -3.098 -4.072 1.00 95.56 93 TYR A C 1
ATOM 786 O O . TYR A 1 93 ? 4.864 -3.885 -3.181 1.00 95.56 93 TYR A O 1
ATOM 794 N N . LEU A 1 94 ? 4.322 -2.174 -4.527 1.00 95.44 94 LEU A N 1
ATOM 795 C CA . LEU A 1 94 ? 2.972 -1.998 -3.993 1.00 95.44 94 LEU A CA 1
ATOM 796 C C . LEU A 1 94 ? 2.103 -3.252 -4.176 1.00 95.44 94 LEU A C 1
ATOM 798 O O . LEU A 1 94 ? 1.394 -3.648 -3.252 1.00 95.44 94 LEU A O 1
ATOM 802 N N . ALA A 1 95 ? 2.183 -3.911 -5.336 1.00 96.00 95 ALA A N 1
ATOM 803 C CA . ALA A 1 95 ? 1.480 -5.168 -5.582 1.00 96.00 95 ALA A CA 1
ATOM 804 C C . ALA A 1 95 ? 1.928 -6.270 -4.608 1.00 96.00 95 ALA A C 1
ATOM 806 O O . ALA A 1 95 ? 1.087 -6.982 -4.053 1.00 96.00 95 ALA A O 1
ATOM 807 N N . CYS A 1 96 ? 3.232 -6.365 -4.330 1.00 96.81 96 CYS A N 1
ATOM 808 C CA . CYS A 1 96 ? 3.769 -7.259 -3.306 1.00 96.81 96 CYS A CA 1
ATOM 809 C C . CYS A 1 96 ? 3.247 -6.908 -1.905 1.00 96.81 96 CYS A C 1
ATOM 811 O O . CYS A 1 96 ? 2.868 -7.816 -1.174 1.00 96.81 96 CYS A O 1
ATOM 813 N N . GLN A 1 97 ? 3.145 -5.621 -1.549 1.00 95.94 97 GLN A N 1
ATOM 814 C CA . GLN A 1 97 ? 2.597 -5.199 -0.249 1.00 95.94 97 GLN A CA 1
ATOM 815 C C . GLN A 1 97 ? 1.115 -5.530 -0.082 1.00 95.94 97 GLN A C 1
ATOM 817 O O . GLN A 1 97 ? 0.682 -5.885 1.010 1.00 95.94 97 GLN A O 1
ATOM 822 N N . ILE A 1 98 ? 0.326 -5.429 -1.151 1.00 96.50 98 ILE A N 1
ATOM 823 C CA . ILE A 1 98 ? -1.083 -5.839 -1.131 1.00 96.50 98 ILE A CA 1
ATOM 824 C C . ILE A 1 98 ? -1.194 -7.372 -1.015 1.00 96.50 98 ILE A C 1
ATOM 826 O O . ILE A 1 98 ? -2.035 -7.878 -0.270 1.00 96.50 98 ILE A O 1
ATOM 830 N N . SER A 1 99 ? -0.334 -8.100 -1.735 1.00 97.12 99 SER A N 1
ATOM 831 C CA . SER A 1 99 ? -0.281 -9.567 -1.774 1.00 97.12 99 SER A CA 1
ATOM 832 C C . SER A 1 99 ? 0.126 -10.184 -0.431 1.00 97.12 99 SER A C 1
ATOM 834 O O . SER A 1 99 ? -0.582 -11.052 0.087 1.00 97.12 99 SER A O 1
ATOM 836 N N . ASP A 1 100 ? 1.235 -9.723 0.143 1.00 96.62 100 ASP A N 1
ATOM 837 C CA . ASP A 1 100 ? 1.811 -10.201 1.400 1.00 96.62 100 ASP A CA 1
ATOM 838 C C . ASP A 1 100 ? 2.430 -9.020 2.170 1.00 96.62 100 ASP A C 1
ATOM 840 O O . ASP A 1 100 ? 3.593 -8.668 1.943 1.00 96.62 100 ASP A O 1
ATOM 844 N N . PRO A 1 101 ? 1.652 -8.370 3.057 1.00 95.38 101 PRO A N 1
ATOM 845 C CA . PRO A 1 101 ? 2.101 -7.213 3.826 1.00 95.38 101 PRO A CA 1
ATOM 846 C C . PRO A 1 101 ? 3.413 -7.462 4.565 1.00 95.38 101 PRO A C 1
ATOM 848 O O . PRO A 1 101 ? 3.588 -8.488 5.219 1.00 95.38 101 PRO A O 1
ATOM 851 N N . ALA A 1 102 ? 4.348 -6.518 4.452 1.00 94.38 102 ALA A N 1
ATOM 852 C CA . ALA A 1 102 ? 5.712 -6.623 4.972 1.00 94.38 102 ALA A CA 1
ATOM 853 C C . ALA A 1 102 ? 6.557 -7.808 4.447 1.00 94.38 102 ALA A C 1
ATOM 855 O O . ALA A 1 102 ? 7.694 -8.018 4.890 1.00 94.38 102 ALA A O 1
ATOM 856 N N . GLY A 1 103 ? 6.036 -8.557 3.471 1.00 95.44 103 GLY A N 1
ATOM 857 C CA . GLY A 1 103 ? 6.684 -9.708 2.854 1.00 95.44 103 GLY A CA 1
ATOM 858 C C . GLY A 1 103 ? 7.732 -9.342 1.807 1.00 95.44 103 GLY A C 1
ATOM 859 O O . GLY A 1 103 ? 8.460 -10.223 1.363 1.00 95.44 103 GLY A O 1
ATOM 860 N N . PHE A 1 104 ? 7.841 -8.071 1.411 1.00 96.56 104 PHE A N 1
ATOM 861 C CA . PHE A 1 104 ? 8.810 -7.608 0.417 1.00 96.56 104 PHE A CA 1
ATOM 862 C C . PHE A 1 104 ? 9.434 -6.273 0.834 1.00 96.56 104 PHE A C 1
ATOM 864 O O . PHE A 1 104 ? 8.738 -5.365 1.271 1.00 96.56 104 PHE A O 1
ATOM 871 N N . GLU A 1 105 ? 10.748 -6.133 0.715 1.00 96.00 105 GLU A N 1
ATOM 872 C CA . GLU A 1 105 ? 11.479 -4.874 0.903 1.00 96.00 105 GLU A CA 1
ATOM 873 C C . GLU A 1 105 ? 12.541 -4.767 -0.172 1.00 96.00 105 GLU A C 1
ATOM 875 O O . GLU A 1 105 ? 13.175 -5.766 -0.509 1.00 96.00 105 GLU A O 1
ATOM 880 N N . ILE A 1 106 ? 12.789 -3.551 -0.650 1.00 95.56 106 ILE A N 1
ATOM 881 C CA . ILE A 1 106 ? 13.892 -3.252 -1.552 1.00 95.56 106 ILE A CA 1
ATOM 882 C C . ILE A 1 106 ? 14.844 -2.298 -0.840 1.00 95.56 106 ILE A C 1
ATOM 884 O O . ILE A 1 106 ? 14.589 -1.104 -0.700 1.00 95.56 106 ILE A O 1
ATOM 888 N N . THR A 1 107 ? 15.962 -2.835 -0.367 1.00 94.00 107 THR A N 1
ATOM 889 C CA . THR A 1 107 ? 16.969 -2.066 0.375 1.00 94.00 107 THR A CA 1
ATOM 890 C C . THR A 1 107 ? 17.858 -1.247 -0.552 1.00 94.00 107 THR A C 1
ATOM 892 O O . THR A 1 107 ? 18.313 -0.173 -0.167 1.00 94.00 107 THR A O 1
ATOM 895 N N . ASN A 1 108 ? 18.069 -1.716 -1.781 1.00 91.81 108 ASN A N 1
ATOM 896 C CA . ASN A 1 108 ? 18.850 -1.016 -2.791 1.00 91.81 108 ASN A CA 1
ATOM 897 C C . ASN A 1 108 ? 18.302 -1.302 -4.192 1.00 91.81 108 ASN A C 1
ATOM 899 O O . ASN A 1 108 ? 17.945 -2.441 -4.493 1.00 91.81 108 ASN A O 1
ATOM 903 N N . ILE A 1 109 ? 18.280 -0.278 -5.044 1.00 91.81 109 ILE A N 1
ATOM 904 C CA . ILE A 1 109 ? 17.830 -0.354 -6.435 1.00 91.81 109 ILE A CA 1
ATOM 905 C C . ILE A 1 109 ? 18.952 0.177 -7.320 1.00 91.81 109 ILE A C 1
ATOM 907 O O . ILE A 1 109 ? 19.444 1.291 -7.129 1.00 91.81 109 ILE A O 1
ATOM 911 N N . LYS A 1 110 ? 19.340 -0.621 -8.312 1.00 90.00 110 LYS A N 1
ATOM 912 C CA . LYS A 1 110 ? 20.364 -0.275 -9.295 1.00 90.00 110 LYS A CA 1
ATOM 913 C C . LYS A 1 110 ? 19.798 -0.450 -10.699 1.00 90.00 110 LYS A C 1
ATOM 915 O O . LYS A 1 110 ? 19.593 -1.581 -11.124 1.00 90.00 110 LYS A O 1
ATOM 920 N N . ILE A 1 111 ? 19.576 0.650 -11.418 1.00 88.81 111 ILE A N 1
ATOM 921 C CA . ILE A 1 111 ? 19.062 0.630 -12.798 1.00 88.81 111 ILE A CA 1
ATOM 922 C C . ILE A 1 111 ? 20.220 0.781 -13.796 1.00 88.81 111 ILE A C 1
ATOM 924 O O . ILE A 1 111 ? 21.078 1.651 -13.635 1.00 88.81 111 ILE A O 1
ATOM 928 N N . LEU A 1 112 ? 20.227 -0.068 -14.822 1.00 86.75 112 LEU A N 1
ATOM 929 C CA . LEU A 1 112 ? 21.187 -0.132 -15.922 1.00 86.75 112 LEU A CA 1
ATOM 930 C C . LEU A 1 112 ? 20.463 0.111 -17.251 1.00 86.75 112 LEU A C 1
ATOM 932 O O . LEU A 1 112 ? 19.333 -0.343 -17.434 1.00 86.75 112 LEU A O 1
ATOM 936 N N . VAL A 1 113 ? 21.128 0.805 -18.179 1.00 85.06 113 VAL A N 1
ATOM 937 C CA . VAL A 1 113 ? 20.604 1.128 -19.516 1.00 85.06 113 VAL A CA 1
ATOM 938 C C . VAL A 1 113 ? 21.573 0.594 -20.570 1.00 85.06 113 VAL A C 1
ATOM 940 O O . VAL A 1 113 ? 22.756 0.937 -20.552 1.00 85.06 113 VAL A O 1
ATOM 943 N N . ASP A 1 114 ? 21.079 -0.252 -21.474 1.00 82.81 114 ASP A N 1
ATOM 944 C CA . ASP A 1 114 ? 21.831 -0.902 -22.558 1.00 82.81 114 ASP A CA 1
ATOM 945 C C . ASP A 1 114 ? 23.080 -1.665 -22.072 1.00 82.81 114 ASP A C 1
ATOM 947 O O . ASP A 1 114 ? 24.106 -1.709 -22.747 1.00 82.81 114 ASP A O 1
ATOM 951 N N . GLY A 1 115 ? 23.034 -2.220 -20.856 1.00 68.31 115 GLY A N 1
ATOM 952 C CA . GLY A 1 115 ? 24.159 -2.934 -20.238 1.00 68.31 115 GLY A CA 1
ATOM 953 C C .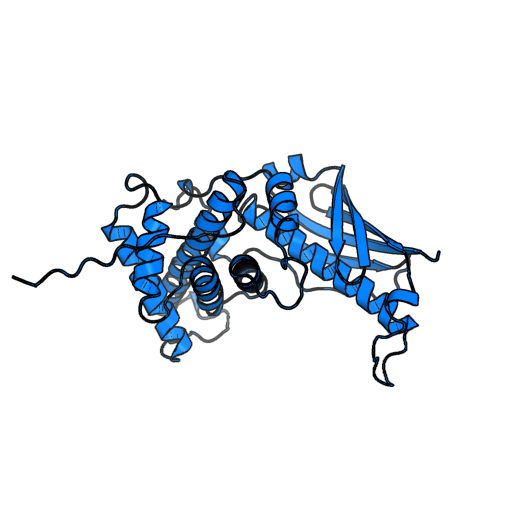 GLY A 1 115 ? 25.379 -2.064 -19.893 1.00 68.31 115 GLY A C 1
ATOM 954 O O . GLY A 1 115 ? 26.359 -2.582 -19.355 1.00 68.31 115 GLY A O 1
ATOM 955 N N . TYR A 1 116 ? 25.342 -0.753 -20.161 1.00 63.41 116 TYR A N 1
ATOM 956 C CA . TYR A 1 116 ? 26.438 0.165 -19.863 1.00 63.41 116 TYR A CA 1
ATOM 957 C C . TYR A 1 116 ? 26.208 0.920 -18.554 1.00 63.41 116 TYR A C 1
ATOM 959 O O . TYR A 1 116 ? 25.148 1.483 -18.287 1.00 63.41 116 TYR A O 1
ATOM 967 N N . ASP A 1 117 ? 27.280 1.008 -17.772 1.00 49.44 117 ASP A N 1
ATOM 968 C CA . ASP A 1 117 ? 27.359 1.676 -16.474 1.00 49.44 117 ASP A CA 1
ATOM 969 C C . ASP A 1 117 ? 27.440 3.216 -16.594 1.00 49.44 117 ASP A C 1
ATOM 971 O O . ASP A 1 117 ? 28.333 3.889 -16.071 1.00 49.44 117 ASP A O 1
ATOM 975 N N . LYS A 1 118 ? 26.553 3.817 -17.392 1.00 49.66 118 LYS A N 1
ATOM 976 C CA . LYS A 1 118 ? 26.521 5.274 -17.561 1.00 49.66 118 LYS A CA 1
ATOM 977 C C . LYS A 1 118 ? 25.644 5.893 -16.475 1.00 49.66 118 LYS A C 1
ATOM 979 O O . LYS A 1 118 ? 24.485 6.206 -16.710 1.00 49.66 118 LYS A O 1
ATOM 984 N N . LYS A 1 119 ? 26.277 6.114 -15.314 1.00 49.44 119 LYS A N 1
ATOM 985 C CA . LYS A 1 119 ? 25.744 6.731 -14.084 1.00 49.44 119 LYS A CA 1
ATOM 986 C C . LYS A 1 119 ? 24.594 5.928 -13.472 1.00 49.44 119 LYS A C 1
ATOM 988 O O . LYS A 1 119 ? 23.435 6.152 -13.806 1.00 49.44 119 LYS A O 1
ATOM 993 N N . PHE A 1 120 ? 24.920 5.058 -12.514 1.00 55.78 120 PHE A N 1
ATOM 994 C CA . PHE A 1 120 ? 23.928 4.494 -11.601 1.00 55.78 120 PHE A CA 1
ATOM 995 C C . PHE A 1 120 ? 23.008 5.593 -11.070 1.00 55.78 120 PHE A C 1
ATOM 997 O O . PHE A 1 120 ? 23.470 6.568 -10.471 1.00 55.78 120 PHE A O 1
ATOM 1004 N N . VAL A 1 121 ? 21.707 5.420 -11.268 1.00 61.00 121 VAL A N 1
ATOM 1005 C CA . VAL A 1 121 ? 20.716 6.165 -10.503 1.00 61.00 121 VAL A CA 1
ATOM 1006 C C . VAL A 1 121 ? 20.420 5.312 -9.281 1.00 61.00 121 VAL A C 1
ATOM 1008 O O . VAL A 1 121 ? 19.728 4.302 -9.380 1.00 61.00 121 VAL A O 1
ATOM 1011 N N . PHE A 1 122 ? 21.009 5.681 -8.145 1.00 60.75 122 PHE A N 1
ATOM 1012 C CA . PHE A 1 122 ? 20.574 5.148 -6.861 1.00 60.75 122 PHE A CA 1
ATOM 1013 C C . PHE A 1 122 ? 19.230 5.784 -6.537 1.00 60.75 122 PHE A C 1
ATOM 1015 O O . PHE A 1 122 ? 19.139 7.006 -6.397 1.00 60.75 122 PHE A O 1
ATOM 1022 N N . THR A 1 123 ? 18.192 4.962 -6.451 1.00 68.88 123 THR A N 1
ATOM 1023 C CA . THR A 1 123 ? 16.879 5.404 -5.986 1.00 68.88 123 THR A CA 1
ATOM 1024 C C . THR A 1 123 ? 16.713 5.072 -4.504 1.00 68.88 123 THR A C 1
ATOM 1026 O O . THR A 1 123 ? 17.504 4.337 -3.906 1.00 68.88 123 THR A O 1
ATOM 1029 N N . LYS A 1 124 ? 15.728 5.712 -3.870 1.00 78.81 124 LYS A N 1
ATOM 1030 C CA . LYS A 1 124 ? 15.433 5.544 -2.445 1.00 78.81 124 LYS A CA 1
ATOM 1031 C C . LYS A 1 124 ? 15.000 4.098 -2.175 1.00 78.81 124 LYS A C 1
ATOM 1033 O O . LYS A 1 124 ? 14.219 3.541 -2.939 1.00 78.81 124 LYS A O 1
ATOM 1038 N N . SER A 1 125 ? 15.475 3.510 -1.077 1.00 86.56 125 SER A N 1
ATOM 1039 C CA . SER A 1 125 ? 15.010 2.200 -0.609 1.00 86.56 125 SER A CA 1
ATOM 1040 C C . SER A 1 125 ? 13.487 2.197 -0.412 1.00 86.56 125 SER A C 1
ATOM 1042 O O . SER A 1 125 ? 12.934 3.153 0.137 1.00 86.56 125 SER A O 1
ATOM 1044 N N . LEU A 1 126 ? 12.829 1.107 -0.807 1.00 91.38 126 LEU A N 1
ATOM 1045 C CA . LEU A 1 126 ? 11.408 0.854 -0.567 1.00 91.38 126 LEU A CA 1
ATOM 1046 C C . LEU A 1 126 ? 11.289 -0.112 0.608 1.00 91.38 126 LEU A C 1
ATOM 1048 O O . LEU A 1 126 ? 11.423 -1.328 0.459 1.00 91.38 126 LEU A O 1
ATOM 1052 N N . LEU A 1 127 ? 11.128 0.457 1.799 1.00 91.94 127 LEU A N 1
ATOM 1053 C CA . LEU A 1 127 ? 11.063 -0.281 3.055 1.00 91.94 127 LEU A CA 1
ATOM 1054 C C . LEU A 1 127 ? 9.634 -0.291 3.584 1.00 91.94 127 LEU A C 1
ATOM 1056 O O . LEU A 1 127 ? 8.864 0.642 3.353 1.00 91.94 127 LEU A O 1
ATOM 1060 N N . ASN A 1 128 ? 9.298 -1.326 4.346 1.00 90.69 128 ASN A N 1
ATOM 1061 C CA . ASN A 1 128 ? 8.003 -1.387 5.002 1.00 90.69 128 ASN A CA 1
ATOM 1062 C C . ASN A 1 128 ? 7.935 -0.362 6.136 1.00 90.69 128 ASN A C 1
ATOM 1064 O O . ASN A 1 128 ? 8.852 -0.320 6.965 1.00 90.69 128 ASN A O 1
ATOM 1068 N N . PRO A 1 129 ? 6.845 0.415 6.237 1.00 90.81 129 PRO A N 1
ATOM 1069 C CA . PRO A 1 129 ? 6.589 1.195 7.435 1.00 90.81 129 PRO A CA 1
ATOM 1070 C C . PRO A 1 129 ? 6.504 0.278 8.660 1.00 90.81 129 PRO A C 1
ATOM 1072 O O . PRO A 1 129 ? 5.940 -0.818 8.596 1.00 90.81 129 PRO A O 1
ATOM 1075 N N . PHE A 1 130 ? 7.052 0.729 9.790 1.00 88.56 130 PHE A N 1
ATOM 1076 C CA . PHE A 1 130 ? 7.106 -0.053 11.034 1.00 88.56 130 PHE A CA 1
ATOM 1077 C C . PHE A 1 130 ? 5.718 -0.533 11.493 1.00 88.56 130 PHE A C 1
ATOM 1079 O O . PHE A 1 130 ? 5.566 -1.658 11.967 1.00 88.56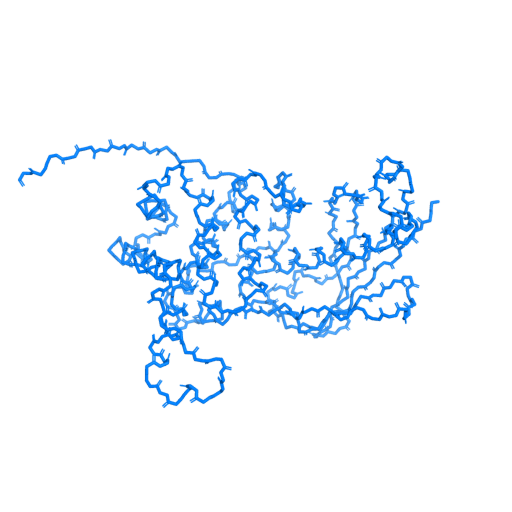 130 PHE A O 1
ATOM 1086 N N . SER A 1 131 ? 4.691 0.290 11.271 1.00 90.69 131 SER A N 1
ATOM 1087 C CA . SER A 1 131 ? 3.287 -0.035 11.528 1.00 90.69 131 SER A CA 1
ATOM 1088 C C . SER A 1 131 ? 2.802 -1.276 10.770 1.00 90.69 131 SER A C 1
ATOM 1090 O O . SER A 1 131 ? 2.067 -2.079 11.339 1.00 90.69 131 SER A O 1
ATOM 1092 N N . VAL A 1 132 ? 3.263 -1.510 9.537 1.00 91.75 132 VAL A N 1
ATOM 1093 C CA . VAL A 1 132 ? 2.923 -2.729 8.778 1.00 91.75 132 VAL A CA 1
ATOM 1094 C C . VAL A 1 132 ? 3.570 -3.958 9.414 1.00 91.75 132 VAL A C 1
ATOM 1096 O O . VAL A 1 132 ? 2.908 -4.978 9.585 1.00 91.75 132 VAL A O 1
ATOM 1099 N N . GLY A 1 133 ? 4.839 -3.851 9.821 1.00 88.44 133 GLY A N 1
ATOM 1100 C CA . GLY A 1 133 ? 5.560 -4.936 10.495 1.00 88.44 133 GLY A CA 1
ATOM 1101 C C . GLY A 1 133 ? 4.892 -5.369 11.804 1.00 88.44 133 GLY A C 1
ATOM 1102 O O . GLY A 1 133 ? 4.690 -6.558 12.030 1.00 88.44 133 GLY A O 1
ATOM 1103 N N . ASN A 1 134 ? 4.470 -4.409 12.631 1.00 87.44 134 ASN A N 1
ATOM 1104 C CA . ASN A 1 134 ? 3.756 -4.698 13.880 1.00 87.44 134 ASN A CA 1
ATOM 1105 C C . ASN A 1 134 ? 2.369 -5.297 13.662 1.00 87.44 134 ASN A C 1
ATOM 1107 O O . ASN A 1 134 ? 1.857 -6.006 14.526 1.00 87.44 134 ASN A O 1
ATOM 1111 N N . LEU A 1 135 ? 1.727 -4.966 12.545 1.00 89.06 135 LEU A N 1
ATOM 1112 C CA . LEU A 1 135 ? 0.401 -5.465 12.226 1.00 89.06 135 LEU A CA 1
ATOM 1113 C C . LEU A 1 135 ? 0.430 -6.953 11.838 1.00 89.06 135 LEU A C 1
ATOM 1115 O O . LEU A 1 135 ? -0.500 -7.682 12.178 1.00 89.06 135 LEU A O 1
ATOM 1119 N N . VAL A 1 136 ? 1.499 -7.404 11.173 1.00 88.50 136 VAL A N 1
ATOM 1120 C CA . VAL A 1 136 ? 1.675 -8.811 10.768 1.00 88.50 136 VAL A CA 1
ATOM 1121 C C . VAL A 1 136 ? 2.346 -9.690 11.827 1.00 88.50 136 VAL A C 1
ATOM 1123 O O . VAL A 1 136 ? 2.458 -10.896 11.620 1.00 88.50 136 VAL A O 1
ATOM 1126 N N . ASP A 1 137 ? 2.789 -9.123 12.952 1.00 87.81 137 ASP A N 1
ATOM 1127 C CA . ASP A 1 137 ? 3.254 -9.911 14.098 1.00 87.81 137 ASP A CA 1
ATOM 1128 C C . ASP A 1 137 ? 2.104 -10.804 14.596 1.00 87.81 137 ASP A C 1
ATOM 1130 O O . ASP A 1 137 ? 1.005 -10.320 14.862 1.00 87.81 137 ASP A O 1
ATOM 1134 N N . GLU A 1 138 ? 2.350 -12.106 14.752 1.00 84.38 138 GLU A N 1
ATOM 1135 C CA . GLU A 1 138 ? 1.360 -13.088 15.221 1.00 84.38 138 GLU A CA 1
ATOM 1136 C C . GLU A 1 138 ? 0.776 -12.741 16.602 1.00 84.38 138 GLU A C 1
ATOM 1138 O O . GLU A 1 138 ? -0.319 -13.177 16.956 1.00 84.38 138 GLU A O 1
ATOM 1143 N N . LYS A 1 139 ? 1.486 -11.933 17.399 1.00 85.50 139 LYS A N 1
ATOM 1144 C CA . LYS A 1 139 ? 0.998 -11.422 18.688 1.00 85.50 139 LYS A CA 1
ATOM 1145 C C . LYS A 1 139 ? -0.029 -10.304 18.532 1.00 85.50 139 LYS A C 1
ATOM 1147 O O . LYS A 1 139 ? -0.735 -9.994 19.494 1.00 85.50 139 LYS A O 1
ATOM 1152 N N . ASN A 1 140 ? -0.103 -9.671 17.364 1.00 84.00 140 ASN A N 1
ATOM 1153 C CA . ASN A 1 140 ? -1.084 -8.641 17.083 1.00 84.00 140 ASN A CA 1
ATOM 1154 C C . ASN A 1 140 ? -2.455 -9.294 16.846 1.00 84.00 140 ASN A C 1
ATOM 1156 O O . ASN A 1 140 ? -2.585 -10.121 15.942 1.00 84.00 140 ASN A O 1
ATOM 1160 N N . PRO A 1 141 ? -3.508 -8.919 17.595 1.00 82.25 141 PRO A N 1
ATOM 1161 C CA . PRO A 1 141 ? -4.838 -9.512 17.439 1.00 82.25 141 PRO A CA 1
ATOM 1162 C C . PRO A 1 141 ? -5.472 -9.252 16.064 1.00 82.25 141 PRO A C 1
ATOM 1164 O O . PRO A 1 141 ? -6.413 -9.952 15.690 1.00 82.25 141 PRO A O 1
ATOM 1167 N N . PHE A 1 142 ? -4.974 -8.263 15.316 1.00 86.50 142 PHE A N 1
ATOM 1168 C CA . PHE A 1 142 ? -5.432 -7.954 13.965 1.00 86.50 142 PHE A CA 1
ATOM 1169 C C . PHE A 1 142 ? -4.679 -8.719 12.874 1.00 86.50 142 PHE A C 1
ATOM 1171 O O . PHE A 1 142 ? -5.120 -8.689 11.730 1.00 86.50 142 PHE A O 1
ATOM 1178 N N . SER A 1 143 ? -3.595 -9.434 13.193 1.00 86.69 143 SER A N 1
ATOM 1179 C CA . SER A 1 143 ? -2.842 -10.221 12.201 1.00 86.69 143 SER A CA 1
ATOM 1180 C C . SER A 1 143 ? -3.717 -11.271 11.505 1.00 86.69 143 SER A C 1
ATOM 1182 O O . SER A 1 143 ? -3.574 -11.507 10.310 1.00 86.69 143 SER A O 1
ATOM 1184 N N . ARG A 1 144 ? -4.707 -11.829 12.216 1.00 86.81 144 ARG A N 1
ATOM 1185 C CA . ARG A 1 144 ? -5.688 -12.783 11.668 1.00 86.81 144 ARG A CA 1
ATOM 1186 C C . ARG A 1 144 ? -6.574 -12.219 10.556 1.00 86.81 144 ARG A C 1
ATOM 1188 O O . ARG A 1 144 ? -7.096 -12.985 9.764 1.00 86.81 144 ARG A O 1
ATOM 1195 N N . LEU A 1 145 ? -6.721 -10.895 10.491 1.00 87.75 145 LEU A N 1
ATOM 1196 C CA . LEU A 1 145 ? -7.484 -10.200 9.448 1.00 87.75 145 LEU A CA 1
ATOM 1197 C C . LEU A 1 145 ? -6.690 -10.073 8.143 1.00 87.75 145 LEU A C 1
ATOM 1199 O O . LEU A 1 145 ? -7.159 -9.486 7.163 1.00 87.75 145 LEU A O 1
ATOM 1203 N N . ILE A 1 146 ? -5.443 -10.553 8.145 1.00 87.94 146 ILE A N 1
ATOM 1204 C CA . ILE A 1 146 ? -4.481 -10.327 7.080 1.00 87.94 146 ILE A CA 1
ATOM 1205 C C . ILE A 1 146 ? -4.279 -11.596 6.258 1.00 87.94 146 ILE A C 1
ATOM 1207 O O . ILE A 1 146 ? -3.259 -12.271 6.332 1.00 87.94 146 ILE A O 1
ATOM 1211 N N . ASP A 1 147 ? -5.249 -11.884 5.396 1.00 91.12 147 ASP A N 1
ATOM 1212 C CA . ASP A 1 147 ? -5.141 -12.974 4.425 1.00 91.12 147 ASP A CA 1
ATOM 1213 C C . ASP A 1 147 ? -4.233 -12.634 3.248 1.00 91.12 147 ASP A C 1
ATOM 1215 O O . ASP A 1 147 ? -4.419 -11.608 2.599 1.00 91.12 147 ASP A O 1
ATOM 1219 N N . ARG A 1 148 ? -3.298 -13.514 2.897 1.00 95.12 148 ARG A N 1
ATOM 1220 C CA . ARG A 1 148 ? -2.445 -13.345 1.710 1.00 95.12 148 ARG A CA 1
ATOM 1221 C C . ARG A 1 148 ? -3.228 -13.539 0.408 1.00 95.12 148 ARG A C 1
ATOM 1223 O O . ARG A 1 148 ? -4.105 -14.396 0.326 1.00 95.12 148 ARG A O 1
ATOM 1230 N N . ILE A 1 149 ? -2.863 -12.789 -0.631 1.00 96.50 149 ILE A N 1
ATOM 1231 C CA . ILE A 1 149 ? -3.404 -12.933 -1.993 1.00 96.50 149 ILE A CA 1
ATOM 1232 C C . ILE A 1 149 ? -2.267 -13.308 -2.935 1.00 96.50 149 ILE A C 1
ATOM 1234 O O . ILE A 1 149 ? -1.160 -12.804 -2.785 1.00 96.50 149 ILE A O 1
ATOM 1238 N N . HIS A 1 150 ? -2.519 -14.164 -3.925 1.00 96.31 150 HIS A N 1
ATOM 1239 C CA . HIS A 1 150 ? -1.520 -14.463 -4.950 1.00 96.31 150 HIS A CA 1
ATOM 1240 C C . HIS A 1 150 ? -1.124 -13.185 -5.715 1.00 96.31 150 HIS A C 1
ATOM 1242 O O . HIS A 1 150 ? -1.993 -12.459 -6.199 1.00 96.31 150 HIS A O 1
ATOM 1248 N N . VAL A 1 151 ? 0.176 -12.918 -5.867 1.00 95.94 151 VAL A N 1
ATOM 1249 C CA . VAL A 1 151 ? 0.688 -11.656 -6.435 1.00 95.94 151 VAL A CA 1
ATOM 1250 C C . VAL A 1 151 ? 0.199 -11.426 -7.866 1.00 95.94 151 VAL A C 1
ATOM 1252 O O . VAL A 1 151 ? -0.220 -10.322 -8.198 1.00 95.94 151 VAL A O 1
ATOM 1255 N N . ASN A 1 152 ? 0.131 -12.482 -8.686 1.00 93.94 152 ASN A N 1
ATOM 1256 C CA . ASN A 1 152 ? -0.435 -12.393 -10.038 1.00 93.94 152 ASN A CA 1
ATOM 1257 C C . ASN A 1 152 ? -1.887 -11.894 -10.031 1.00 93.94 152 ASN A C 1
ATOM 1259 O O . ASN A 1 152 ? -2.231 -11.047 -10.843 1.00 93.94 152 ASN A O 1
ATOM 1263 N N . SER A 1 153 ? -2.721 -12.341 -9.083 1.00 96.06 153 SER A N 1
ATOM 1264 C CA . SER A 1 153 ? -4.109 -11.873 -8.978 1.00 96.06 153 SER A CA 1
ATOM 1265 C C . SER A 1 153 ? -4.183 -10.391 -8.615 1.00 96.06 153 SER A C 1
ATOM 1267 O O . SER A 1 153 ? -5.039 -9.678 -9.130 1.00 96.06 153 SER A O 1
ATOM 1269 N N . VAL A 1 154 ? -3.267 -9.911 -7.766 1.00 96.81 154 VAL A N 1
ATOM 1270 C CA . VAL A 1 154 ? -3.152 -8.481 -7.449 1.00 96.81 154 VAL A CA 1
ATOM 1271 C C . VAL A 1 154 ? -2.739 -7.693 -8.690 1.00 96.81 154 VAL A C 1
ATOM 1273 O O . VAL A 1 154 ? -3.379 -6.702 -9.025 1.00 96.81 154 VAL A O 1
ATOM 1276 N N . ILE A 1 155 ? -1.696 -8.139 -9.393 1.00 94.31 155 ILE A N 1
ATOM 1277 C CA . ILE A 1 155 ? -1.179 -7.482 -10.598 1.00 94.31 155 ILE A CA 1
ATOM 1278 C C . ILE A 1 155 ? -2.242 -7.433 -11.699 1.00 94.31 155 ILE A C 1
ATOM 1280 O O . ILE A 1 155 ? -2.452 -6.379 -12.295 1.00 94.31 155 ILE A O 1
ATOM 1284 N N . ASP A 1 156 ? -2.947 -8.533 -11.950 1.00 93.62 156 ASP A N 1
ATOM 1285 C CA . ASP A 1 156 ? -4.000 -8.583 -12.963 1.00 93.62 156 ASP A CA 1
ATOM 1286 C C . ASP A 1 156 ? -5.188 -7.688 -12.587 1.00 93.62 156 ASP A C 1
ATOM 1288 O O . ASP A 1 156 ? -5.709 -6.959 -13.434 1.00 93.62 156 ASP A O 1
ATOM 1292 N N . TRP A 1 157 ? -5.558 -7.640 -11.304 1.00 96.12 157 TRP A N 1
ATOM 1293 C CA . TRP A 1 157 ? -6.573 -6.705 -10.821 1.00 96.12 157 TRP A CA 1
ATOM 1294 C C . TRP A 1 157 ? -6.135 -5.237 -10.957 1.00 96.12 157 TRP A C 1
ATOM 1296 O O . TRP A 1 157 ? -6.944 -4.392 -11.350 1.00 96.12 157 TRP A O 1
ATOM 1306 N N . LEU A 1 158 ? -4.861 -4.924 -10.682 1.00 94.25 158 LEU A N 1
ATOM 1307 C CA . LEU A 1 158 ? -4.283 -3.587 -10.861 1.00 94.25 158 LEU A CA 1
ATOM 1308 C C . LEU A 1 158 ? -4.267 -3.166 -12.336 1.00 94.25 158 LEU A C 1
ATOM 1310 O O . LEU A 1 158 ? -4.586 -2.020 -12.642 1.00 94.25 158 LEU A O 1
ATOM 1314 N N . LYS A 1 159 ? -3.977 -4.087 -13.267 1.00 90.12 159 LYS A N 1
ATOM 1315 C CA . LYS A 1 159 ? -4.083 -3.830 -14.717 1.00 90.12 159 LYS A CA 1
ATOM 1316 C C . LYS A 1 159 ? -5.505 -3.477 -15.147 1.00 90.12 159 LYS A C 1
ATOM 1318 O O . LYS A 1 159 ? -5.676 -2.670 -16.055 1.00 90.12 159 LYS A O 1
ATOM 1323 N N . GLY A 1 160 ? -6.513 -4.051 -14.489 1.00 90.81 160 GLY A N 1
ATOM 1324 C CA . GLY A 1 160 ? -7.920 -3.725 -14.722 1.00 90.81 160 GLY A CA 1
ATOM 1325 C C . GLY A 1 160 ? -8.335 -2.323 -14.252 1.00 90.81 160 GLY A C 1
ATOM 1326 O O . GLY A 1 160 ? -9.414 -1.854 -14.612 1.00 90.81 160 GLY A O 1
ATOM 1327 N N . GLN A 1 161 ? -7.503 -1.625 -13.471 1.00 91.06 161 GLN A N 1
ATOM 1328 C CA . GLN A 1 161 ? -7.806 -0.273 -13.001 1.00 91.06 161 GLN A CA 1
ATOM 1329 C C . GLN A 1 161 ? -7.493 0.767 -14.083 1.00 91.06 161 GLN A C 1
ATOM 1331 O O . GLN A 1 161 ? -6.347 0.940 -14.497 1.00 91.06 161 GLN A O 1
ATOM 1336 N N . LYS A 1 162 ? -8.519 1.520 -14.497 1.00 80.50 162 LYS A N 1
ATOM 1337 C CA . LYS A 1 162 ? -8.482 2.489 -15.613 1.00 80.50 162 LYS A CA 1
ATOM 1338 C C . LYS A 1 162 ? -7.337 3.513 -15.546 1.00 80.50 162 LYS A C 1
ATOM 1340 O O . LYS A 1 162 ? -6.927 4.052 -16.574 1.00 80.50 162 LYS A O 1
ATOM 1345 N N . ASP A 1 163 ? -6.888 3.862 -14.351 1.00 84.00 163 ASP A N 1
ATOM 1346 C CA . ASP A 1 163 ? -5.959 4.961 -14.105 1.00 84.00 163 ASP A CA 1
ATOM 1347 C C . ASP A 1 163 ? -4.846 4.629 -13.109 1.00 84.00 163 ASP A C 1
ATOM 1349 O O . ASP A 1 163 ? -4.148 5.536 -12.671 1.00 84.00 163 ASP A O 1
ATOM 1353 N N . PHE A 1 164 ? -4.625 3.349 -12.799 1.00 83.12 164 PHE A N 1
ATOM 1354 C CA . PHE A 1 164 ? -3.508 2.945 -11.938 1.00 83.12 164 PHE A CA 1
ATOM 1355 C C . PHE A 1 164 ? -2.137 3.303 -12.538 1.00 83.12 164 PHE A C 1
ATOM 1357 O O . PHE A 1 164 ? -1.214 3.670 -11.816 1.00 83.12 164 PHE A O 1
ATOM 1364 N N . TRP A 1 165 ? -2.024 3.258 -13.869 1.00 77.25 165 TRP A N 1
ATOM 1365 C CA . TRP A 1 165 ? -0.809 3.607 -14.618 1.00 77.25 165 TRP A CA 1
ATOM 1366 C C . TRP A 1 165 ? -0.762 5.078 -15.048 1.00 77.25 165 TRP A C 1
ATOM 1368 O O . TRP A 1 165 ? -0.004 5.439 -15.945 1.00 77.25 165 TRP A O 1
ATOM 1378 N N . LYS A 1 166 ? -1.627 5.928 -14.485 1.00 82.00 166 LYS A N 1
ATOM 1379 C CA . LYS A 1 166 ? -1.604 7.370 -14.736 1.00 82.00 166 LYS A CA 1
ATOM 1380 C C . LYS A 1 166 ? -0.938 8.069 -13.567 1.00 82.00 166 LYS A C 1
ATOM 1382 O O . LYS A 1 166 ? -1.257 7.785 -12.418 1.00 82.00 166 LYS A O 1
ATOM 1387 N N . GLU A 1 167 ? -0.107 9.055 -13.883 1.00 81.19 167 GLU A N 1
ATOM 1388 C CA . GLU A 1 167 ? 0.513 9.920 -12.877 1.00 81.19 167 GLU A CA 1
ATOM 1389 C C . GLU A 1 167 ? -0.545 10.600 -11.991 1.00 81.19 167 GLU A C 1
ATOM 1391 O O . GLU A 1 167 ? -0.421 10.674 -10.771 1.00 81.19 167 GLU A O 1
ATOM 1396 N N . VAL A 1 168 ? -1.653 11.028 -12.606 1.00 88.06 168 VAL A N 1
ATOM 1397 C CA . VAL A 1 168 ? -2.789 11.641 -11.912 1.00 88.06 168 VAL A CA 1
ATOM 1398 C C . VAL A 1 168 ? -4.038 10.786 -12.108 1.00 88.06 168 VAL A C 1
ATOM 1400 O O . VAL A 1 168 ? -4.699 10.837 -13.150 1.00 88.06 168 VAL A O 1
ATOM 1403 N N . ALA A 1 169 ? -4.365 10.000 -11.084 1.00 91.75 169 ALA A N 1
ATOM 1404 C CA . ALA A 1 169 ? -5.594 9.224 -11.028 1.00 91.75 169 ALA A CA 1
ATOM 1405 C C . ALA A 1 169 ? -6.836 10.128 -10.878 1.00 91.75 169 ALA A C 1
ATOM 1407 O O . ALA A 1 169 ? -6.799 11.189 -10.257 1.00 91.75 169 ALA A O 1
ATOM 1408 N N . GLN A 1 170 ? -7.953 9.693 -11.456 1.00 91.62 170 GLN A N 1
ATOM 1409 C CA . GLN A 1 170 ? -9.257 10.367 -11.438 1.00 91.62 170 GLN A CA 1
ATOM 1410 C C . GLN A 1 170 ? -10.377 9.488 -10.862 1.00 91.62 170 GLN A C 1
ATOM 1412 O O . GLN A 1 170 ? -11.405 10.001 -10.424 1.00 91.62 170 GLN A O 1
ATOM 1417 N N . SER A 1 171 ? -10.215 8.168 -10.890 1.00 93.94 171 SER A N 1
ATOM 1418 C CA . SER A 1 171 ? -11.122 7.205 -10.286 1.00 93.94 171 SER A CA 1
ATOM 1419 C C . SER A 1 171 ? -10.895 7.151 -8.778 1.00 93.94 171 SER A C 1
ATOM 1421 O O . SER A 1 171 ? -9.785 7.357 -8.290 1.00 93.94 171 SER A O 1
ATOM 1423 N N . LYS A 1 172 ? -11.951 6.839 -8.023 1.00 94.56 172 LYS A N 1
ATOM 1424 C CA . LYS A 1 172 ? -11.874 6.666 -6.564 1.00 94.56 172 LYS A CA 1
ATOM 1425 C C . LYS A 1 172 ? -10.805 5.645 -6.167 1.00 94.56 172 LYS A C 1
ATOM 1427 O O . LYS A 1 172 ? -9.984 5.911 -5.292 1.00 94.56 172 LYS A O 1
ATOM 1432 N N . THR A 1 173 ? -10.796 4.505 -6.854 1.00 95.56 173 THR A N 1
ATOM 1433 C CA . THR A 1 173 ? -9.850 3.411 -6.622 1.00 95.56 173 THR A CA 1
ATOM 1434 C C . THR A 1 173 ? -8.419 3.822 -6.958 1.00 95.56 173 THR A C 1
ATOM 1436 O O . THR A 1 173 ? -7.531 3.637 -6.132 1.00 95.56 173 THR A O 1
ATOM 1439 N N . GLY A 1 174 ? -8.189 4.450 -8.114 1.00 94.50 174 GLY A N 1
ATOM 1440 C CA . GLY A 1 174 ? -6.867 4.940 -8.508 1.00 94.50 174 GLY A CA 1
ATOM 1441 C C . GLY A 1 174 ? -6.324 5.998 -7.545 1.00 94.50 174 GLY A C 1
ATOM 1442 O O . GLY A 1 174 ? -5.185 5.894 -7.095 1.00 94.50 174 GLY A O 1
ATOM 1443 N N . ILE A 1 175 ? -7.157 6.968 -7.147 1.00 95.75 175 ILE A N 1
ATOM 1444 C CA . ILE A 1 175 ? -6.798 7.990 -6.150 1.00 95.75 175 ILE A CA 1
ATOM 1445 C C . ILE A 1 175 ? -6.418 7.328 -4.821 1.00 95.75 175 ILE A C 1
ATOM 1447 O O . ILE A 1 175 ? -5.390 7.663 -4.232 1.00 95.75 175 ILE A O 1
ATOM 1451 N N . SER A 1 176 ? -7.207 6.352 -4.365 1.00 96.69 176 SER A N 1
ATOM 1452 C CA . SER A 1 176 ? -6.891 5.615 -3.144 1.00 96.69 176 SER A CA 1
ATOM 1453 C C . SER A 1 176 ? -5.572 4.864 -3.231 1.00 96.69 176 SER A C 1
ATOM 1455 O O . SER A 1 176 ? -4.805 4.882 -2.272 1.00 96.69 176 SER A O 1
ATOM 1457 N N . ILE A 1 177 ? -5.315 4.176 -4.343 1.00 95.50 177 ILE A N 1
ATOM 1458 C CA . ILE A 1 177 ? -4.080 3.416 -4.533 1.00 95.50 177 ILE A CA 1
ATOM 1459 C C . ILE A 1 177 ? -2.874 4.362 -4.568 1.00 95.50 177 ILE A C 1
ATOM 1461 O O . ILE A 1 177 ? -1.841 4.038 -3.987 1.00 95.50 177 ILE A O 1
ATOM 1465 N N . ASN A 1 178 ? -3.005 5.554 -5.157 1.00 93.94 178 ASN A N 1
ATOM 1466 C CA . ASN A 1 178 ? -1.946 6.564 -5.129 1.00 93.94 178 ASN A CA 1
ATOM 1467 C C . ASN A 1 178 ? -1.666 7.062 -3.705 1.00 93.94 178 ASN A C 1
ATOM 1469 O O . ASN A 1 178 ? -0.509 7.108 -3.296 1.00 93.94 178 ASN A O 1
ATOM 1473 N N . TYR A 1 179 ? -2.691 7.357 -2.901 1.00 96.12 179 TYR A N 1
ATOM 1474 C CA . TYR A 1 179 ? -2.474 7.689 -1.486 1.00 96.12 179 TYR A CA 1
ATOM 1475 C C . TYR A 1 179 ? -1.859 6.533 -0.696 1.00 96.12 179 TYR A C 1
ATOM 1477 O O . TYR A 1 179 ? -0.979 6.745 0.138 1.00 96.12 179 TYR A O 1
ATOM 1485 N N . PHE A 1 180 ? -2.265 5.301 -0.994 1.00 95.81 180 PHE A N 1
ATOM 1486 C CA . PHE A 1 180 ? -1.668 4.115 -0.397 1.00 95.81 180 PHE A CA 1
ATOM 1487 C C . PHE A 1 180 ? -0.200 3.924 -0.814 1.00 95.81 180 PHE A C 1
ATOM 1489 O O . PHE A 1 180 ? 0.611 3.478 -0.009 1.00 95.81 180 PHE A O 1
ATOM 1496 N N . ARG A 1 181 ? 0.184 4.340 -2.027 1.00 93.12 181 ARG A N 1
ATOM 1497 C CA . ARG A 1 181 ? 1.587 4.393 -2.460 1.00 93.12 181 ARG A CA 1
ATOM 1498 C C . ARG A 1 181 ? 2.399 5.382 -1.624 1.00 93.12 181 ARG A C 1
ATOM 1500 O O . ARG A 1 181 ? 3.457 5.006 -1.134 1.00 93.12 181 ARG A O 1
ATOM 1507 N N . TYR A 1 182 ? 1.892 6.595 -1.387 1.00 92.88 182 TYR A N 1
ATOM 1508 C CA . TYR A 1 182 ? 2.587 7.593 -0.558 1.00 92.88 182 TYR A CA 1
ATOM 1509 C C . TYR A 1 182 ? 2.863 7.101 0.866 1.00 92.88 182 TYR A C 1
ATOM 1511 O O . TYR A 1 182 ? 3.941 7.356 1.399 1.00 92.88 182 TYR A O 1
ATOM 1519 N N . PHE A 1 183 ? 1.942 6.327 1.452 1.00 94.62 183 PHE A N 1
ATOM 1520 C CA . PHE A 1 183 ? 2.160 5.671 2.748 1.00 94.62 183 PHE A CA 1
ATOM 1521 C C . PHE A 1 183 ? 3.414 4.777 2.770 1.00 94.62 183 PHE A C 1
ATOM 1523 O O . PHE A 1 183 ? 4.058 4.644 3.805 1.00 94.62 183 PHE A O 1
ATOM 1530 N N . HIS A 1 184 ? 3.765 4.165 1.641 1.00 91.50 184 HIS A N 1
ATOM 1531 C CA . HIS A 1 184 ? 4.948 3.319 1.521 1.00 91.50 184 HIS A CA 1
ATOM 1532 C C . HIS A 1 184 ? 6.226 4.080 1.136 1.00 91.50 184 HIS A C 1
ATOM 1534 O O . HIS A 1 184 ? 7.325 3.556 1.316 1.00 91.50 184 HIS A O 1
ATOM 1540 N N . GLU A 1 185 ? 6.109 5.291 0.592 1.00 87.12 185 GLU A N 1
ATOM 1541 C CA . GLU A 1 185 ? 7.261 6.110 0.196 1.00 87.12 185 GLU A CA 1
ATOM 1542 C C . GLU A 1 185 ? 7.752 7.019 1.324 1.00 87.12 185 GLU A C 1
ATOM 1544 O O . GLU A 1 185 ? 8.947 7.335 1.408 1.00 87.12 185 GLU A O 1
ATOM 1549 N N . GLU A 1 186 ? 6.847 7.436 2.203 1.00 81.25 186 GLU A N 1
ATOM 1550 C CA . GLU A 1 186 ? 7.136 8.271 3.357 1.00 81.25 186 GLU A CA 1
ATOM 1551 C C . GLU A 1 186 ? 7.074 7.443 4.645 1.00 81.25 186 GLU A C 1
ATOM 1553 O O . GLU A 1 186 ? 6.210 6.597 4.836 1.00 81.25 186 GLU A O 1
ATOM 1558 N N . ASN A 1 187 ? 8.023 7.675 5.550 1.00 79.50 187 ASN A N 1
ATOM 1559 C CA . ASN A 1 187 ? 7.965 7.127 6.900 1.00 79.50 187 ASN A CA 1
ATOM 1560 C C . ASN A 1 187 ? 7.776 8.290 7.861 1.00 79.50 187 ASN A C 1
ATOM 1562 O O . ASN A 1 187 ? 8.597 9.210 7.892 1.00 79.50 187 ASN A O 1
ATOM 1566 N N . GLY A 1 188 ? 6.705 8.243 8.648 1.00 85.38 188 GLY A N 1
ATOM 1567 C CA . GLY A 1 188 ? 6.465 9.201 9.715 1.00 85.38 188 GLY A CA 1
ATOM 1568 C C . GLY A 1 188 ? 4.987 9.529 9.914 1.00 85.38 188 GLY A C 1
ATOM 1569 O O . GLY A 1 188 ? 4.131 8.985 9.227 1.00 85.38 188 GLY A O 1
ATOM 1570 N N . PRO A 1 189 ? 4.676 10.491 10.801 1.00 85.62 189 PRO A N 1
ATOM 1571 C CA . PRO A 1 189 ? 3.307 10.761 11.255 1.00 85.62 189 PRO A CA 1
ATOM 1572 C C . PRO A 1 189 ? 2.307 11.116 10.142 1.00 85.62 189 PRO A C 1
ATOM 1574 O O . PRO A 1 189 ? 1.096 10.988 10.331 1.00 85.62 189 PRO A O 1
ATOM 1577 N N . MET A 1 190 ? 2.798 11.568 8.983 1.00 91.50 190 MET A N 1
ATOM 1578 C CA . MET A 1 190 ? 1.980 11.875 7.806 1.00 91.50 190 MET A CA 1
ATOM 1579 C C . MET A 1 190 ? 1.337 10.635 7.178 1.00 91.50 190 MET A C 1
ATOM 1581 O O . MET A 1 190 ? 0.315 10.758 6.507 1.00 91.50 190 MET A O 1
ATOM 1585 N N . ASN A 1 191 ? 1.842 9.441 7.477 1.00 93.81 191 ASN A N 1
ATOM 1586 C CA . ASN A 1 191 ? 1.298 8.171 7.010 1.00 93.81 191 ASN A CA 1
ATOM 1587 C C . ASN A 1 191 ? -0.171 7.984 7.393 1.00 93.81 191 ASN A C 1
ATOM 1589 O O . ASN A 1 191 ? -0.973 7.531 6.575 1.00 93.81 191 ASN A O 1
ATOM 1593 N N . CYS A 1 192 ? -0.571 8.437 8.584 1.00 94.75 192 CYS A N 1
ATOM 1594 C CA . CYS A 1 192 ? -1.982 8.467 8.975 1.00 94.75 192 CYS A CA 1
ATOM 1595 C C . CYS A 1 192 ? -2.846 9.326 8.037 1.00 94.75 192 CYS A C 1
ATOM 1597 O O . CYS A 1 192 ? -4.004 8.988 7.788 1.00 94.75 192 CYS A O 1
ATOM 1599 N N . LEU A 1 193 ? -2.313 10.437 7.516 1.00 96.12 193 LEU A N 1
ATOM 1600 C CA . LEU A 1 193 ? -3.040 11.291 6.580 1.00 96.12 193 LEU A CA 1
ATOM 1601 C C . LEU A 1 193 ? -3.206 10.595 5.227 1.00 96.12 193 LEU A C 1
ATOM 1603 O O . LEU A 1 193 ? -4.318 10.579 4.703 1.00 96.12 193 LEU A O 1
ATOM 1607 N N . TRP A 1 194 ? -2.137 9.986 4.703 1.00 97.50 194 TRP A N 1
ATOM 1608 C CA . TRP A 1 194 ? -2.172 9.223 3.452 1.00 97.50 194 TRP A CA 1
ATOM 1609 C C . TRP A 1 194 ? -3.205 8.091 3.512 1.00 97.50 194 TRP A C 1
ATOM 1611 O O . TRP A 1 194 ? -4.080 8.002 2.653 1.00 97.50 194 TRP A O 1
ATOM 1621 N N . LEU A 1 195 ? -3.202 7.305 4.591 1.00 98.00 195 LEU A N 1
ATOM 1622 C CA . LEU A 1 195 ? -4.181 6.237 4.816 1.00 98.00 195 LEU A CA 1
ATOM 1623 C C . LEU A 1 195 ? -5.618 6.761 4.950 1.00 98.00 195 LEU A C 1
ATOM 1625 O O . LEU A 1 195 ? -6.551 6.161 4.420 1.00 98.00 195 LEU A O 1
ATOM 1629 N N . CYS A 1 196 ? -5.812 7.898 5.624 1.00 97.62 196 CYS A N 1
ATOM 1630 C CA . CYS A 1 196 ? -7.130 8.517 5.743 1.00 97.62 196 CYS A CA 1
ATOM 1631 C C . CYS A 1 196 ? -7.657 8.959 4.377 1.00 97.62 196 CYS A C 1
ATOM 1633 O O . CYS A 1 196 ? -8.810 8.689 4.059 1.00 97.62 196 CYS A O 1
ATOM 1635 N N . MET A 1 197 ? -6.820 9.594 3.555 1.00 97.62 197 MET A N 1
ATOM 1636 C CA . MET A 1 197 ? -7.216 10.030 2.214 1.00 97.62 197 MET A CA 1
ATOM 1637 C C . MET A 1 197 ? -7.467 8.846 1.276 1.00 97.62 197 MET A C 1
ATOM 1639 O O . MET A 1 197 ? -8.389 8.908 0.465 1.00 97.62 197 MET A O 1
ATOM 1643 N N . ALA A 1 198 ? -6.727 7.743 1.429 1.00 97.94 198 ALA A N 1
ATOM 1644 C CA . ALA A 1 198 ? -7.008 6.498 0.720 1.00 97.94 198 ALA A CA 1
ATOM 1645 C C . ALA A 1 198 ? -8.408 5.954 1.062 1.00 97.94 198 ALA A C 1
ATOM 1647 O O . ALA A 1 198 ? -9.226 5.718 0.172 1.00 97.94 198 ALA A O 1
ATOM 1648 N N . LEU A 1 199 ? -8.732 5.837 2.355 1.00 98.00 199 LEU A N 1
ATOM 1649 C CA . LEU A 1 199 ? -10.060 5.389 2.783 1.00 98.00 199 LEU A CA 1
ATOM 1650 C C . LEU A 1 199 ? -11.174 6.348 2.365 1.00 98.00 199 LEU A C 1
ATOM 1652 O O . LEU A 1 199 ? -12.239 5.896 1.955 1.00 98.00 199 LEU A O 1
ATOM 1656 N N . GLU A 1 200 ? -10.953 7.659 2.469 1.00 97.44 200 GLU A N 1
ATOM 1657 C CA . GLU A 1 200 ? -11.938 8.656 2.053 1.00 97.44 200 GLU A CA 1
ATOM 1658 C C . GLU A 1 200 ? -12.206 8.573 0.549 1.00 97.44 200 GLU A C 1
ATOM 1660 O O . GLU A 1 200 ? -13.364 8.619 0.139 1.00 97.44 200 GLU A O 1
ATOM 1665 N N . ALA A 1 201 ? -11.174 8.359 -0.270 1.00 96.69 201 ALA A N 1
ATOM 1666 C CA . ALA A 1 201 ? -11.343 8.157 -1.703 1.00 96.69 201 ALA A CA 1
ATOM 1667 C C . ALA A 1 201 ? -12.180 6.904 -2.024 1.00 96.69 201 ALA A C 1
ATOM 1669 O O . ALA A 1 201 ? -13.062 6.976 -2.881 1.00 96.69 201 ALA A O 1
ATOM 1670 N N . LEU A 1 202 ? -11.955 5.781 -1.327 1.00 96.25 202 LEU A N 1
ATOM 1671 C CA . LEU A 1 202 ? -12.706 4.534 -1.551 1.00 96.25 202 LEU A CA 1
ATOM 1672 C C . LEU A 1 202 ? -14.132 4.580 -1.009 1.00 96.25 202 LEU A C 1
ATOM 1674 O O . LEU A 1 202 ? -15.068 4.151 -1.679 1.00 96.25 202 LEU A O 1
ATOM 1678 N N . LEU A 1 203 ? -14.287 5.030 0.233 1.00 96.50 203 LEU A N 1
ATOM 1679 C CA . LEU A 1 203 ? -15.486 4.781 1.023 1.00 96.50 203 LEU A CA 1
ATOM 1680 C C . LEU A 1 203 ? -16.363 6.016 1.175 1.00 96.50 203 LEU A C 1
ATOM 1682 O O . LEU A 1 203 ? -17.530 5.864 1.518 1.00 96.50 203 LEU A O 1
ATOM 1686 N N . VAL A 1 204 ? -15.867 7.232 0.948 1.00 95.31 204 VAL A N 1
ATOM 1687 C CA . VAL A 1 204 ? -16.638 8.441 1.254 1.00 95.31 204 VAL A CA 1
ATOM 1688 C C . VAL A 1 204 ? -17.258 9.043 -0.001 1.00 95.31 204 VAL A C 1
ATOM 1690 O O . VAL A 1 204 ? -16.591 9.374 -0.976 1.00 95.31 204 VAL A O 1
ATOM 1693 N N . THR A 1 205 ? -18.575 9.223 0.038 1.00 92.19 205 THR A N 1
ATOM 1694 C CA . THR A 1 205 ? -19.355 9.935 -0.985 1.00 92.19 205 THR A CA 1
ATOM 1695 C C . THR A 1 205 ? -19.772 11.327 -0.519 1.00 92.19 205 THR A C 1
ATOM 1697 O O . THR A 1 205 ? -19.889 12.236 -1.337 1.00 92.19 205 THR A O 1
ATOM 1700 N N . ASN A 1 206 ? -19.962 11.522 0.790 1.00 88.19 206 ASN A N 1
ATOM 1701 C CA . ASN A 1 206 ? -20.334 12.802 1.385 1.00 88.19 206 ASN A CA 1
ATOM 1702 C C . ASN A 1 206 ? -19.353 13.178 2.499 1.00 88.19 206 ASN A C 1
ATOM 1704 O O . ASN A 1 206 ? -19.347 12.582 3.577 1.00 88.19 206 ASN A O 1
ATOM 1708 N N . GLN A 1 207 ? -18.573 14.228 2.245 1.00 88.31 207 GLN A N 1
ATOM 1709 C CA . GLN A 1 207 ? -17.504 14.693 3.132 1.00 88.31 207 GLN A CA 1
ATOM 1710 C C . GLN A 1 207 ? -17.996 15.175 4.507 1.00 88.31 207 GLN A C 1
ATOM 1712 O O . GLN A 1 207 ? -17.233 15.208 5.468 1.00 88.31 207 GLN A O 1
ATOM 1717 N N . ASN A 1 208 ? -19.282 15.509 4.649 1.00 87.69 208 ASN A N 1
ATOM 1718 C CA . ASN A 1 208 ? -19.841 15.895 5.948 1.00 87.69 208 ASN A CA 1
ATOM 1719 C C . ASN A 1 208 ? -20.007 14.700 6.901 1.00 87.69 208 ASN A C 1
ATOM 1721 O O . ASN A 1 208 ? -20.163 14.889 8.107 1.00 87.69 208 ASN A O 1
ATOM 1725 N N . PHE A 1 209 ? -19.974 13.473 6.373 1.00 87.06 209 PHE A N 1
ATOM 1726 C CA . PHE A 1 209 ? -20.200 12.244 7.130 1.00 87.06 209 PHE A CA 1
ATOM 1727 C C . PHE A 1 209 ? -19.056 11.235 6.984 1.00 87.06 209 PHE A C 1
ATOM 1729 O O . PHE A 1 209 ? -19.258 10.068 7.317 1.00 87.06 209 PHE A O 1
ATOM 1736 N N . SER A 1 210 ? -17.860 11.664 6.550 1.00 92.06 210 SER A N 1
ATOM 1737 C CA . SER A 1 210 ? -16.719 10.788 6.229 1.00 92.06 210 SER A CA 1
ATOM 1738 C C . SER A 1 210 ? -16.469 9.725 7.297 1.00 92.06 210 SER A C 1
ATOM 1740 O O . SER A 1 210 ? -16.488 8.532 7.011 1.00 92.06 210 SER A O 1
ATOM 1742 N N . ARG A 1 211 ? -16.376 10.143 8.564 1.00 94.88 211 ARG A N 1
ATOM 1743 C CA . ARG A 1 211 ? -16.160 9.237 9.699 1.00 94.88 211 ARG A CA 1
ATOM 1744 C C . ARG A 1 211 ? -17.245 8.168 9.844 1.00 94.88 211 ARG A C 1
ATOM 1746 O O . ARG A 1 211 ? -16.930 7.001 10.056 1.00 94.88 211 ARG A O 1
ATOM 1753 N N . ASN A 1 212 ? -18.514 8.562 9.743 1.00 93.19 212 ASN A N 1
ATOM 1754 C CA . ASN A 1 212 ? -19.634 7.633 9.892 1.00 93.19 212 ASN A CA 1
ATOM 1755 C C . ASN A 1 212 ? -19.718 6.679 8.694 1.00 93.19 212 ASN A C 1
ATOM 1757 O O . ASN A 1 212 ? -20.029 5.507 8.885 1.00 93.19 212 ASN A O 1
ATOM 1761 N N . GLN A 1 213 ? -19.414 7.164 7.485 1.00 94.19 213 GLN A N 1
ATOM 1762 C CA . GLN A 1 213 ? -19.374 6.333 6.282 1.00 94.19 213 GLN A CA 1
ATOM 1763 C C . GLN A 1 213 ? -18.239 5.313 6.343 1.00 94.19 213 GLN A C 1
ATOM 1765 O O . GLN A 1 213 ? -18.479 4.143 6.069 1.00 94.19 213 GLN A O 1
ATOM 1770 N N . ILE A 1 214 ? -17.037 5.717 6.767 1.00 95.88 214 ILE A N 1
ATOM 1771 C CA . ILE A 1 214 ? -15.918 4.787 6.957 1.00 95.88 214 ILE A CA 1
ATOM 1772 C C . ILE A 1 214 ? -16.283 3.713 7.980 1.00 95.88 214 ILE A C 1
ATOM 1774 O O . ILE A 1 214 ? -16.147 2.533 7.678 1.00 95.88 214 ILE A O 1
ATOM 1778 N N . TYR A 1 215 ? -16.808 4.088 9.150 1.00 96.19 215 TYR A N 1
ATOM 1779 C CA . TYR A 1 215 ? -17.260 3.108 10.141 1.00 96.19 215 TYR A CA 1
ATOM 1780 C C . TYR A 1 215 ? -18.319 2.149 9.576 1.00 96.19 215 TYR A C 1
ATOM 1782 O O . TYR A 1 215 ? -18.153 0.932 9.652 1.00 96.19 215 TYR A O 1
ATOM 1790 N N . GLY A 1 216 ? -19.390 2.690 8.986 1.00 93.62 216 GLY A N 1
ATOM 1791 C CA . GLY A 1 216 ? -20.503 1.890 8.477 1.00 93.62 216 GLY A CA 1
ATOM 1792 C C . GLY A 1 216 ? -20.083 0.928 7.366 1.00 93.62 216 GLY A C 1
ATOM 1793 O O . GLY A 1 216 ? -20.513 -0.222 7.366 1.00 93.62 216 GLY A O 1
ATOM 1794 N N . LYS A 1 217 ? -19.204 1.371 6.461 1.00 95.38 217 LYS A N 1
ATOM 1795 C CA . LYS A 1 217 ? -18.713 0.568 5.333 1.00 95.38 217 LYS A CA 1
ATOM 1796 C C . LYS A 1 217 ? -17.653 -0.443 5.748 1.00 95.38 217 LYS A C 1
ATOM 1798 O O . LYS A 1 217 ? -17.695 -1.569 5.275 1.00 95.38 217 LYS A O 1
ATOM 1803 N N . LEU A 1 218 ? -16.750 -0.100 6.670 1.00 95.62 218 LEU A N 1
ATOM 1804 C CA . LEU A 1 218 ? -15.792 -1.073 7.209 1.00 95.62 218 LEU A CA 1
ATOM 1805 C C . LEU A 1 218 ? -16.494 -2.201 7.969 1.00 95.62 218 LEU A C 1
ATOM 1807 O O . LEU A 1 218 ? -16.076 -3.348 7.860 1.00 95.62 218 LEU A O 1
ATOM 1811 N N . ARG A 1 219 ? -17.598 -1.906 8.668 1.00 94.06 219 ARG A N 1
ATOM 1812 C CA . ARG A 1 219 ? -18.415 -2.927 9.342 1.00 94.06 219 ARG A CA 1
ATOM 1813 C C . ARG A 1 219 ? -19.016 -3.956 8.376 1.00 94.06 219 ARG A C 1
ATOM 1815 O O . ARG A 1 219 ? -19.339 -5.054 8.798 1.00 94.06 219 ARG A O 1
ATOM 1822 N N . TYR A 1 220 ? -19.168 -3.623 7.094 1.00 92.12 220 TYR A N 1
ATOM 1823 C CA . TYR A 1 220 ? -19.608 -4.590 6.086 1.00 92.12 220 TYR A CA 1
ATOM 1824 C C . TYR A 1 220 ? -18.511 -5.606 5.727 1.00 92.12 220 TYR A C 1
ATOM 1826 O O . TYR A 1 220 ? -18.819 -6.727 5.337 1.00 92.12 220 TYR A O 1
ATOM 1834 N N . PHE A 1 221 ? -17.237 -5.221 5.850 1.00 92.31 221 PHE A N 1
ATOM 1835 C CA . PHE A 1 221 ? -16.100 -6.064 5.470 1.00 92.31 221 PHE A CA 1
ATOM 1836 C C . PHE A 1 221 ? -15.464 -6.827 6.632 1.00 92.31 221 PHE A C 1
ATOM 1838 O O . PHE A 1 221 ? -14.762 -7.802 6.385 1.00 92.31 221 PHE A O 1
ATOM 1845 N N . ILE A 1 222 ? -15.647 -6.352 7.864 1.00 91.50 222 ILE A N 1
ATOM 1846 C CA . ILE A 1 222 ? -15.037 -6.921 9.067 1.00 91.50 222 ILE A CA 1
ATOM 1847 C C . ILE A 1 222 ? -16.104 -7.704 9.824 1.00 91.50 222 ILE A C 1
ATOM 1849 O O . ILE A 1 222 ? -17.134 -7.132 10.185 1.00 91.50 222 ILE A O 1
ATOM 1853 N N . ASP A 1 223 ? -15.849 -8.986 10.080 1.00 87.50 223 ASP A N 1
ATOM 1854 C CA . ASP A 1 223 ? -16.769 -9.834 10.836 1.00 87.50 223 ASP A CA 1
ATOM 1855 C C . ASP A 1 223 ? -16.872 -9.356 12.301 1.00 87.50 223 ASP A C 1
ATOM 1857 O O . ASP A 1 223 ? -15.879 -8.961 12.922 1.00 87.50 223 ASP A O 1
ATOM 1861 N N . GLU A 1 224 ? -18.076 -9.399 12.880 1.00 85.19 224 GLU A N 1
ATOM 1862 C CA . GLU A 1 224 ? -18.302 -9.038 14.284 1.00 85.19 224 GLU A CA 1
ATOM 1863 C C . GLU A 1 224 ? -17.627 -10.016 15.256 1.00 85.19 224 GLU A C 1
ATOM 1865 O O . GLU A 1 224 ? -17.292 -9.622 16.376 1.00 85.19 224 GLU A O 1
ATOM 1870 N N . GLU A 1 225 ? -17.382 -11.263 14.837 1.00 86.62 225 GLU A N 1
ATOM 1871 C CA . GLU A 1 225 ? -16.549 -12.213 15.588 1.00 86.62 225 GLU A CA 1
ATOM 1872 C C . GLU A 1 225 ? -15.069 -11.788 15.609 1.00 86.62 225 GLU A C 1
ATOM 1874 O O . GLU A 1 225 ? -14.286 -12.187 16.485 1.00 86.62 225 GLU A O 1
ATOM 1879 N N . GLU A 1 226 ? -14.660 -10.955 14.649 1.00 88.19 226 GLU A N 1
ATOM 1880 C CA . GLU A 1 226 ? -13.290 -10.490 14.534 1.00 88.19 226 GLU A CA 1
ATOM 1881 C C . GLU A 1 226 ? -13.030 -9.173 15.264 1.00 88.19 226 GLU A C 1
ATOM 1883 O O . GLU A 1 226 ? -12.071 -9.054 16.038 1.00 88.19 226 GLU A O 1
ATOM 1888 N N . ILE A 1 227 ? -13.897 -8.189 15.037 1.00 91.88 227 ILE A N 1
ATOM 1889 C CA . ILE A 1 227 ? -13.894 -6.912 15.743 1.00 91.88 227 ILE A CA 1
ATOM 1890 C C . ILE A 1 227 ? -15.340 -6.525 16.026 1.00 91.88 227 ILE A C 1
ATOM 1892 O O . ILE A 1 227 ? -16.104 -6.201 15.119 1.00 91.88 227 ILE A O 1
ATOM 1896 N N . ASP A 1 228 ? -15.703 -6.465 17.306 1.00 94.06 228 ASP A N 1
ATOM 1897 C CA . ASP A 1 228 ? -17.044 -6.036 17.679 1.00 94.06 228 ASP A CA 1
ATOM 1898 C C . ASP A 1 228 ? -17.299 -4.566 17.290 1.00 94.06 228 ASP A C 1
ATOM 1900 O O . ASP A 1 228 ? -16.395 -3.721 17.262 1.00 94.06 228 ASP A O 1
ATOM 1904 N N . SER A 1 229 ? -18.570 -4.235 17.054 1.00 93.94 229 SER A N 1
ATOM 1905 C CA . SER A 1 229 ? -18.998 -2.902 16.608 1.00 93.94 229 SER A CA 1
ATOM 1906 C C . SER A 1 229 ? -18.479 -1.748 17.484 1.00 93.94 229 SER A C 1
ATOM 1908 O O . SER A 1 229 ? -18.155 -0.679 16.964 1.00 93.94 229 SER A O 1
ATOM 1910 N N . LYS A 1 230 ? -18.379 -1.923 18.813 1.00 95.56 230 LYS A N 1
ATOM 1911 C CA . LYS A 1 230 ? -17.896 -0.853 19.707 1.00 95.56 230 LYS A CA 1
ATOM 1912 C C . LYS A 1 230 ? -16.394 -0.659 19.556 1.00 95.56 230 LYS A C 1
ATOM 1914 O O . LYS A 1 230 ? -15.929 0.483 19.554 1.00 95.56 230 LYS A O 1
ATOM 1919 N N . THR A 1 231 ? -15.647 -1.751 19.427 1.00 95.19 231 THR A N 1
ATOM 1920 C CA . THR A 1 231 ? -14.204 -1.707 19.184 1.00 95.19 231 THR A CA 1
ATOM 1921 C C . THR A 1 231 ? -13.904 -1.061 17.835 1.00 95.19 231 THR A C 1
ATOM 1923 O O . THR A 1 231 ? -13.097 -0.132 17.787 1.00 95.19 231 THR A O 1
ATOM 1926 N N . LEU A 1 232 ? -14.610 -1.448 16.766 1.00 96.12 232 LEU A N 1
ATOM 1927 C CA . LEU A 1 232 ? -14.443 -0.835 15.445 1.00 96.12 232 LEU A CA 1
ATOM 1928 C C . LEU A 1 232 ? -14.760 0.668 15.467 1.00 96.12 232 LEU A C 1
ATOM 1930 O O . LEU A 1 232 ? -13.966 1.471 14.979 1.00 96.12 232 LEU A O 1
ATOM 1934 N N . GLN A 1 233 ? -15.873 1.068 16.090 1.00 96.75 233 GLN A N 1
ATOM 1935 C CA . GLN A 1 233 ? -16.235 2.481 16.243 1.00 96.75 233 GLN A CA 1
ATOM 1936 C C . GLN A 1 233 ? -15.126 3.265 16.959 1.00 96.75 233 GLN A C 1
ATOM 1938 O O . GLN A 1 233 ? -14.725 4.332 16.496 1.00 96.75 233 GLN A O 1
ATOM 1943 N N . LYS A 1 234 ? -14.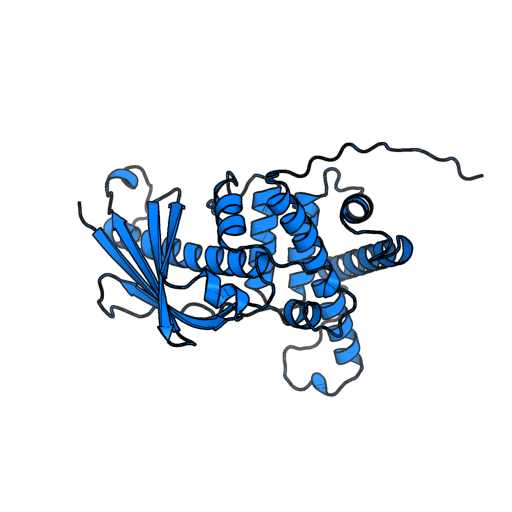580 2.715 18.053 1.00 97.12 234 LYS A N 1
ATOM 1944 C CA . LYS A 1 234 ? -13.481 3.333 18.806 1.00 97.12 234 LYS A CA 1
ATOM 1945 C C . LYS A 1 234 ? -12.211 3.476 17.963 1.00 97.12 234 LYS A C 1
ATOM 1947 O O . LYS A 1 234 ? -11.553 4.510 18.051 1.00 97.12 234 LYS A O 1
ATOM 1952 N N . LEU A 1 235 ? -11.860 2.467 17.162 1.00 97.00 235 LEU A N 1
ATOM 1953 C CA . LEU A 1 235 ? -10.705 2.523 16.260 1.00 97.00 235 LEU A CA 1
ATOM 1954 C C . LEU A 1 235 ? -10.875 3.628 15.209 1.00 97.00 235 LEU A C 1
ATOM 1956 O O . LEU A 1 235 ? -9.982 4.459 15.055 1.00 97.00 235 LEU A O 1
ATOM 1960 N N . VAL A 1 236 ? -12.046 3.706 14.568 1.00 97.75 236 VAL A N 1
ATOM 1961 C CA . VAL A 1 236 ? -12.363 4.758 13.587 1.00 97.75 236 VAL A CA 1
ATOM 1962 C C . VAL A 1 236 ? -12.340 6.149 14.228 1.00 97.75 236 VAL A C 1
ATOM 1964 O O . VAL A 1 236 ? -11.757 7.077 13.664 1.00 97.75 236 VAL A O 1
ATOM 1967 N N . ASP A 1 237 ? -12.928 6.312 15.415 1.00 97.31 237 ASP A N 1
ATOM 1968 C CA . ASP A 1 237 ? -12.920 7.584 16.144 1.00 97.31 237 ASP A CA 1
ATOM 1969 C C . ASP A 1 237 ? -11.500 8.025 16.521 1.00 97.31 237 ASP A C 1
ATOM 1971 O O . ASP A 1 237 ? -11.147 9.196 16.347 1.00 97.31 237 ASP A O 1
ATOM 1975 N N . ASN A 1 238 ? -10.671 7.095 17.001 1.00 97.12 238 ASN A N 1
ATOM 1976 C CA . ASN A 1 238 ? -9.274 7.365 17.328 1.00 97.12 238 ASN A CA 1
ATOM 1977 C C . ASN A 1 238 ? -8.480 7.777 16.087 1.00 97.12 238 ASN A C 1
ATOM 1979 O O . ASN A 1 238 ? -7.795 8.801 16.127 1.00 97.12 238 ASN A O 1
ATOM 1983 N N . PHE A 1 239 ? -8.640 7.043 14.986 1.00 97.19 239 PHE A N 1
ATOM 1984 C CA . PHE A 1 239 ? -7.970 7.309 13.717 1.00 97.19 239 PHE A CA 1
ATOM 1985 C C . PHE A 1 239 ? -8.305 8.702 13.173 1.00 97.19 239 PHE A C 1
ATOM 1987 O O . PHE A 1 239 ? -7.411 9.501 12.880 1.00 97.19 239 PHE A O 1
ATOM 1994 N N . TYR A 1 240 ? -9.591 9.061 13.144 1.00 95.50 240 TYR A N 1
ATOM 1995 C CA . TYR A 1 240 ? -10.032 10.389 12.711 1.00 95.50 240 TYR A CA 1
ATOM 1996 C C . TYR A 1 240 ? -9.593 11.509 13.652 1.00 95.50 240 TYR A C 1
ATOM 1998 O O . TYR A 1 240 ? -9.204 12.588 13.196 1.00 95.50 240 TYR A O 1
ATOM 2006 N N . SER A 1 241 ? -9.639 11.268 14.962 1.00 96.38 241 SER A N 1
ATOM 2007 C CA . SER A 1 241 ? -9.145 12.217 15.962 1.00 96.38 241 SER A CA 1
ATOM 2008 C C . SER A 1 241 ? -7.650 12.478 15.770 1.00 96.38 241 SER A C 1
ATOM 2010 O O . SER A 1 241 ? -7.213 13.631 15.784 1.00 96.38 241 SER A O 1
ATOM 2012 N N . PHE A 1 242 ? -6.869 11.428 15.511 1.00 96.12 242 PHE A N 1
ATOM 2013 C CA . PHE A 1 242 ? -5.439 11.526 15.243 1.00 96.12 242 PHE A CA 1
ATOM 2014 C C . PHE A 1 242 ? -5.152 12.315 13.959 1.00 96.12 242 PHE A C 1
ATOM 2016 O O . PHE A 1 242 ? -4.432 13.316 14.001 1.00 96.12 242 PHE A O 1
ATOM 2023 N N . ARG A 1 243 ? -5.807 11.965 12.843 1.00 94.88 243 ARG A N 1
ATOM 2024 C CA . ARG A 1 243 ? -5.724 12.720 11.581 1.00 94.88 243 ARG A CA 1
ATOM 2025 C C . ARG A 1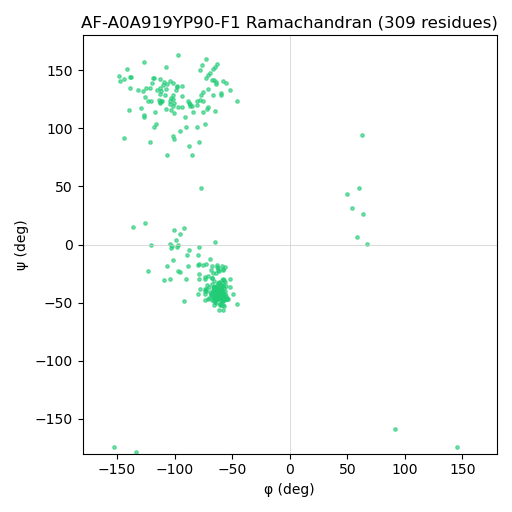 243 ? -6.110 14.188 11.762 1.00 94.88 243 ARG A C 1
ATOM 2027 O O . ARG A 1 243 ? -5.439 15.073 11.237 1.00 94.88 243 ARG A O 1
ATOM 2034 N N . SER A 1 244 ? -7.172 14.475 12.516 1.00 95.25 244 SER A N 1
ATOM 2035 C CA . SER A 1 244 ? -7.598 15.850 12.806 1.00 95.25 244 SER A CA 1
ATOM 2036 C C . SER A 1 244 ? -6.516 16.633 13.556 1.00 95.25 244 SER A C 1
ATOM 2038 O O . SER A 1 244 ? -6.246 17.787 13.215 1.00 95.25 244 SER A O 1
ATOM 2040 N N . LYS A 1 245 ? -5.837 16.010 14.530 1.00 96.12 245 LYS A N 1
ATOM 2041 C CA . LYS A 1 245 ? -4.712 16.645 15.233 1.00 96.12 245 LYS A CA 1
ATOM 2042 C C . LYS A 1 245 ? -3.562 16.982 14.288 1.00 96.12 245 LYS A C 1
ATOM 2044 O O . LYS A 1 245 ? -3.020 18.075 14.416 1.00 96.12 245 LYS A O 1
ATOM 2049 N N . ILE A 1 246 ? -3.222 16.101 13.344 1.00 94.19 246 ILE A N 1
ATOM 2050 C CA . ILE A 1 246 ? -2.178 16.367 12.339 1.00 94.19 246 ILE A CA 1
ATOM 2051 C C . ILE A 1 246 ? -2.561 17.580 11.486 1.00 94.19 246 ILE A C 1
ATOM 2053 O O . ILE A 1 246 ? -1.836 18.570 11.460 1.00 94.19 246 ILE A O 1
ATOM 2057 N N . VAL A 1 247 ? -3.736 17.538 10.849 1.00 94.00 247 VAL A N 1
ATOM 2058 C CA . VAL A 1 247 ? -4.182 18.574 9.899 1.00 94.00 247 VAL A CA 1
ATOM 2059 C C . VAL A 1 247 ? -4.302 19.954 10.547 1.00 94.00 247 VAL A C 1
ATOM 2061 O O . VAL A 1 247 ? -4.052 20.967 9.900 1.00 94.00 247 VAL A O 1
ATOM 2064 N N . HIS A 1 248 ? -4.661 20.015 11.830 1.00 95.38 248 HIS A N 1
ATOM 2065 C CA . HIS A 1 248 ? -4.788 21.278 12.560 1.00 95.38 248 HIS A CA 1
ATOM 2066 C C . HIS A 1 248 ? -3.535 21.674 13.354 1.00 95.38 248 HIS A C 1
ATOM 2068 O O . HIS A 1 248 ? -3.618 22.597 14.163 1.00 95.38 248 HIS A O 1
ATOM 2074 N N . GLY A 1 249 ? -2.404 20.980 13.177 1.00 93.19 249 GLY A N 1
ATOM 2075 C CA . GLY A 1 249 ? -1.155 21.290 13.883 1.00 93.19 249 GLY A CA 1
ATOM 2076 C C . GLY A 1 249 ? -1.241 21.123 15.406 1.00 93.19 249 GLY A C 1
ATOM 2077 O O . GLY A 1 249 ? -0.536 21.799 16.145 1.00 93.19 249 GLY A O 1
ATOM 2078 N N . LYS A 1 250 ? -2.138 20.255 15.888 1.00 94.69 250 LYS A N 1
ATOM 2079 C CA . LYS A 1 250 ? -2.364 19.965 17.317 1.00 94.69 250 LYS A CA 1
ATOM 2080 C C . LYS A 1 250 ? -1.641 18.705 17.796 1.00 94.69 250 LYS A C 1
ATOM 2082 O O . LYS A 1 250 ? -1.776 18.332 18.961 1.00 94.69 250 LYS A O 1
ATOM 2087 N N . LEU A 1 251 ? -0.942 18.005 16.903 1.00 91.88 251 LEU A N 1
ATOM 2088 C CA . LEU A 1 251 ? -0.113 16.864 17.268 1.00 91.88 251 LEU A CA 1
ATOM 2089 C C . LEU A 1 251 ? 1.259 17.371 17.728 1.00 91.88 251 LEU A C 1
ATOM 2091 O O . LEU A 1 251 ? 2.018 17.923 16.936 1.00 91.88 251 LEU A O 1
ATOM 2095 N N . ASN A 1 252 ? 1.572 17.181 19.008 1.00 89.56 252 ASN A N 1
ATOM 2096 C CA . ASN A 1 252 ? 2.859 17.575 19.580 1.00 89.56 252 ASN A CA 1
ATOM 2097 C C . ASN A 1 252 ? 3.928 16.547 19.207 1.00 89.56 252 ASN A C 1
ATOM 2099 O O . ASN A 1 252 ? 4.140 15.590 19.942 1.00 89.56 252 ASN A O 1
ATOM 2103 N N . LEU A 1 253 ? 4.571 16.727 18.055 1.00 88.56 253 LEU A N 1
ATOM 2104 C CA . LEU A 1 253 ? 5.633 15.834 17.599 1.00 88.56 253 LEU A CA 1
ATOM 2105 C C . LEU A 1 253 ? 6.918 16.020 18.410 1.00 88.56 253 LEU A C 1
ATOM 2107 O O . LEU A 1 253 ? 7.292 17.136 18.781 1.00 88.56 253 LEU A O 1
ATOM 2111 N N . TYR A 1 254 ? 7.617 14.913 18.648 1.00 84.75 254 TYR A N 1
ATOM 2112 C CA . TYR A 1 254 ? 8.971 14.945 19.178 1.00 84.75 254 TYR A CA 1
ATOM 2113 C C . TYR A 1 254 ? 9.959 15.419 18.099 1.00 84.75 254 TYR A C 1
ATOM 2115 O O . TYR A 1 254 ? 9.672 15.414 16.900 1.00 84.75 254 TYR A O 1
ATOM 2123 N N . ARG A 1 255 ? 11.136 15.887 18.528 1.00 84.69 255 ARG A N 1
ATOM 2124 C CA . ARG A 1 255 ? 12.209 16.289 17.599 1.00 84.69 255 ARG A CA 1
ATOM 2125 C C . ARG A 1 255 ? 12.728 15.053 16.846 1.00 84.69 255 ARG A C 1
ATOM 2127 O O . ARG A 1 255 ? 12.719 13.990 17.429 1.00 84.69 255 ARG A O 1
ATOM 2134 N N . PRO A 1 256 ? 13.236 15.150 15.612 1.00 80.25 256 PRO A N 1
ATOM 2135 C CA . PRO A 1 256 ? 13.780 13.994 14.891 1.00 80.25 256 PRO A CA 1
ATOM 2136 C C . PRO A 1 256 ? 15.254 13.725 15.265 1.00 80.25 256 PRO A C 1
ATOM 2138 O O . PRO A 1 256 ? 16.175 14.088 14.541 1.00 80.25 256 PRO A O 1
ATOM 2141 N N . THR A 1 257 ? 15.511 13.139 16.429 1.00 78.62 257 THR A N 1
ATOM 2142 C CA . THR A 1 257 ? 16.846 12.720 16.923 1.00 78.62 257 THR A CA 1
ATOM 2143 C C . THR A 1 257 ? 16.772 11.287 17.490 1.00 78.62 257 THR A C 1
ATOM 2145 O O . THR A 1 257 ? 15.728 10.657 17.450 1.00 78.62 257 THR A O 1
ATOM 2148 N N . MET A 1 258 ? 17.862 10.728 18.018 1.00 65.88 258 MET A N 1
ATOM 2149 C CA . MET A 1 258 ? 17.854 9.371 18.609 1.00 65.88 258 MET A CA 1
ATOM 2150 C C . MET A 1 258 ? 17.702 9.378 20.143 1.00 65.88 258 MET A C 1
ATOM 2152 O O . MET A 1 258 ? 17.697 8.328 20.775 1.00 65.88 258 MET A O 1
ATOM 2156 N N . ILE A 1 259 ? 17.601 10.561 20.767 1.00 68.38 259 ILE A N 1
ATOM 2157 C CA . ILE A 1 259 ? 17.575 10.725 22.236 1.00 68.38 259 ILE A CA 1
ATOM 2158 C C . ILE A 1 259 ? 16.175 10.428 22.823 1.00 68.38 259 ILE A C 1
ATOM 2160 O O . ILE A 1 259 ? 16.027 10.195 24.020 1.00 68.38 259 ILE A O 1
ATOM 2164 N N . HIS A 1 260 ? 15.134 10.429 21.987 1.00 61.00 260 HIS A N 1
ATOM 2165 C CA . HIS A 1 260 ? 13.718 10.383 22.390 1.00 61.00 260 HIS A CA 1
ATOM 2166 C C . HIS A 1 260 ? 13.274 9.040 22.953 1.00 61.00 260 HIS A C 1
ATOM 2168 O O . HIS A 1 260 ? 12.412 9.021 23.828 1.00 61.00 260 HIS A O 1
ATOM 2174 N N . ASN A 1 261 ? 13.933 7.959 22.534 1.00 62.88 261 ASN A N 1
ATOM 2175 C CA . ASN A 1 261 ? 13.639 6.576 22.926 1.00 62.88 261 ASN A CA 1
ATOM 2176 C C . ASN A 1 261 ? 13.873 6.305 24.430 1.00 62.88 261 ASN A C 1
ATOM 2178 O O . ASN A 1 261 ? 13.773 5.171 24.884 1.00 62.88 261 ASN A O 1
ATOM 2182 N N . ALA A 1 262 ? 14.258 7.324 25.206 1.00 65.12 262 ALA A N 1
ATOM 2183 C CA . ALA A 1 262 ? 14.479 7.247 26.646 1.00 65.12 262 ALA A CA 1
ATOM 2184 C C . ALA A 1 262 ? 13.329 7.843 27.483 1.00 65.12 262 ALA A C 1
ATOM 2186 O O . ALA A 1 262 ? 13.422 7.847 28.713 1.00 65.12 262 ALA A O 1
ATOM 2187 N N . THR A 1 263 ? 12.268 8.385 26.866 1.00 84.94 263 THR A N 1
ATOM 2188 C CA . THR A 1 263 ? 11.174 9.044 27.603 1.00 84.94 263 THR A CA 1
ATOM 2189 C C . THR A 1 263 ? 9.818 8.405 27.333 1.00 84.94 263 THR A C 1
ATOM 2191 O O . THR A 1 263 ? 9.422 8.232 26.187 1.00 84.94 263 THR A O 1
ATOM 2194 N N . LYS A 1 264 ? 9.045 8.181 28.403 1.00 88.44 264 LYS A N 1
ATOM 2195 C CA . LYS A 1 264 ? 7.688 7.613 28.325 1.00 88.44 264 LYS A CA 1
ATOM 2196 C C . LYS A 1 264 ? 6.730 8.426 27.447 1.00 88.44 264 LYS A C 1
ATOM 2198 O O . LYS A 1 264 ? 5.787 7.874 26.899 1.00 88.44 264 LYS A O 1
ATOM 2203 N N . GLU A 1 265 ? 6.923 9.742 27.361 1.00 88.56 265 GLU A N 1
ATOM 2204 C CA . GLU A 1 265 ? 6.079 10.617 26.536 1.00 88.56 265 GLU A CA 1
ATOM 2205 C C . GLU A 1 265 ? 6.233 10.319 25.042 1.00 88.56 265 GLU A C 1
ATOM 2207 O O . GLU A 1 265 ? 5.250 10.360 24.304 1.00 88.56 265 GLU A O 1
ATOM 2212 N N . VAL A 1 266 ? 7.456 9.998 24.614 1.00 88.06 266 VAL A N 1
ATOM 2213 C CA . VAL A 1 266 ? 7.757 9.609 23.233 1.00 88.06 266 VAL A CA 1
ATOM 2214 C C . VAL A 1 266 ? 7.174 8.236 22.956 1.00 88.06 266 VAL A C 1
ATOM 2216 O O . VAL A 1 266 ? 6.452 8.110 21.975 1.00 88.06 266 VAL A O 1
ATOM 2219 N N . ASP A 1 267 ? 7.378 7.270 23.855 1.00 88.38 267 ASP A N 1
ATOM 2220 C CA . ASP A 1 267 ? 6.818 5.921 23.710 1.00 88.38 267 ASP A CA 1
ATOM 2221 C C . ASP A 1 267 ? 5.290 5.973 23.519 1.00 88.38 267 ASP A C 1
ATO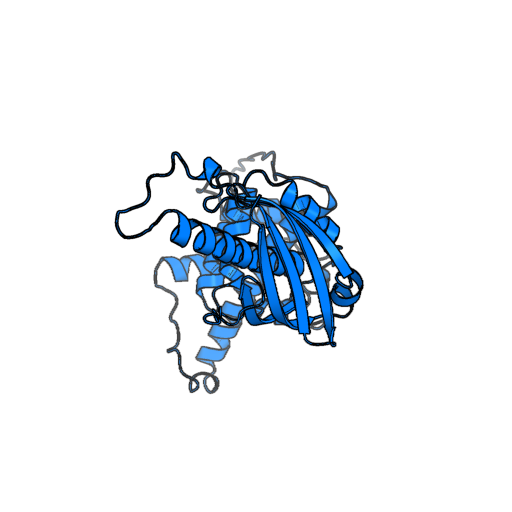M 2223 O O . ASP A 1 267 ? 4.754 5.407 22.573 1.00 88.38 267 ASP A O 1
ATOM 2227 N N . ILE A 1 268 ? 4.577 6.752 24.346 1.00 91.00 268 ILE A N 1
ATOM 2228 C CA . ILE A 1 268 ? 3.116 6.931 24.230 1.00 91.00 268 ILE A CA 1
ATOM 2229 C C . ILE A 1 268 ? 2.718 7.527 22.870 1.00 91.00 268 ILE A C 1
ATOM 2231 O O . ILE A 1 268 ? 1.675 7.177 22.308 1.00 91.00 268 ILE A O 1
ATOM 2235 N N . LEU A 1 269 ? 3.506 8.469 22.351 1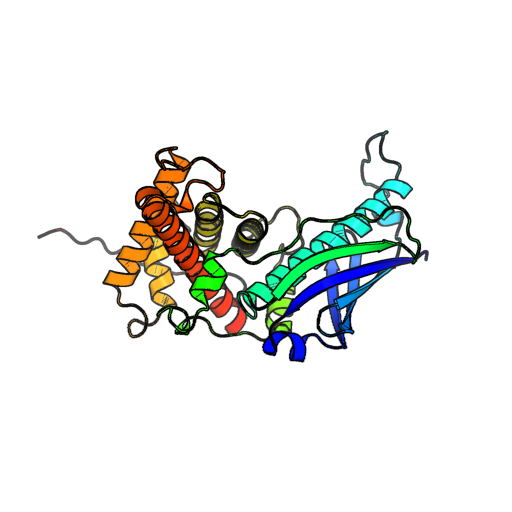.00 90.94 269 LEU A N 1
ATOM 2236 C CA . LEU A 1 269 ? 3.239 9.098 21.063 1.00 90.94 269 LEU A CA 1
ATOM 2237 C C . LEU A 1 269 ? 3.538 8.147 19.899 1.00 90.94 269 LEU A C 1
ATOM 2239 O O . LEU A 1 269 ? 2.730 8.074 18.975 1.00 90.94 269 LEU A O 1
ATOM 2243 N N . GLU A 1 270 ? 4.641 7.404 19.946 1.00 89.81 270 GLU A N 1
ATOM 2244 C CA . GLU A 1 270 ? 4.995 6.392 18.946 1.00 89.81 270 GLU A CA 1
ATOM 2245 C C . GLU A 1 270 ? 3.984 5.247 18.921 1.00 89.81 270 GLU A C 1
ATOM 2247 O O . GLU A 1 270 ? 3.533 4.866 17.840 1.00 89.81 270 GLU A O 1
ATOM 2252 N N . ASP A 1 271 ? 3.534 4.776 20.085 1.00 90.94 271 ASP A N 1
ATOM 2253 C CA . ASP A 1 271 ? 2.450 3.800 20.205 1.00 90.94 271 ASP A CA 1
ATOM 2254 C C . ASP A 1 271 ? 1.160 4.337 19.580 1.00 90.94 271 ASP A C 1
ATOM 2256 O O . ASP A 1 271 ? 0.449 3.621 18.868 1.00 90.94 271 ASP A O 1
ATOM 2260 N N . SER A 1 272 ? 0.855 5.619 19.806 1.00 93.06 272 SER A N 1
ATOM 2261 C CA . SER A 1 272 ? -0.315 6.265 19.218 1.00 93.06 272 SER A CA 1
ATOM 2262 C C . SER A 1 272 ? -0.200 6.386 17.697 1.00 93.06 272 SER A C 1
ATOM 2264 O O . SER A 1 272 ? -1.166 6.057 17.008 1.00 93.06 272 SER A O 1
ATOM 2266 N N . ILE A 1 273 ? 0.950 6.817 17.167 1.00 93.19 273 ILE A N 1
ATOM 2267 C CA . ILE A 1 273 ? 1.225 6.884 15.722 1.00 93.19 273 ILE A CA 1
ATOM 2268 C C . ILE A 1 273 ? 1.067 5.487 15.118 1.00 93.19 273 ILE A C 1
ATOM 2270 O O . ILE A 1 273 ? 0.216 5.272 14.258 1.00 93.19 273 ILE A O 1
ATOM 2274 N N . THR A 1 274 ? 1.814 4.522 15.649 1.00 92.75 274 THR A N 1
ATOM 2275 C CA . THR A 1 274 ? 1.866 3.142 15.168 1.00 92.75 274 THR A CA 1
ATOM 2276 C C . THR A 1 274 ? 0.490 2.493 15.181 1.00 92.75 274 THR A C 1
ATOM 2278 O O . THR A 1 274 ? 0.102 1.881 14.191 1.00 92.75 274 THR A O 1
ATOM 2281 N N . SER A 1 275 ? -0.284 2.648 16.259 1.00 93.31 275 SER A N 1
ATOM 2282 C CA . SER A 1 275 ? -1.621 2.051 16.367 1.00 93.31 275 SER A CA 1
ATOM 2283 C C . SER A 1 275 ? -2.594 2.618 15.331 1.00 93.31 275 SER A C 1
ATOM 2285 O O . SER A 1 275 ? -3.360 1.866 14.728 1.00 93.31 275 SER A O 1
ATOM 2287 N N . ASN A 1 276 ? -2.567 3.936 15.105 1.00 95.81 276 ASN A N 1
ATOM 2288 C CA . ASN A 1 276 ? -3.446 4.579 14.127 1.00 95.81 276 ASN A CA 1
ATOM 2289 C C . ASN A 1 276 ? -3.022 4.261 12.687 1.00 95.81 276 ASN A C 1
ATOM 2291 O O . ASN A 1 276 ? -3.883 3.987 11.855 1.00 95.81 276 ASN A O 1
ATOM 2295 N N . GLU A 1 277 ? -1.720 4.233 12.397 1.00 95.50 277 GLU A N 1
ATOM 2296 C CA . GLU A 1 277 ? -1.213 3.802 11.091 1.00 95.50 277 GLU A CA 1
ATOM 2297 C C . GLU A 1 277 ? -1.548 2.338 10.813 1.00 95.50 277 GLU A C 1
ATOM 2299 O O . GLU A 1 277 ? -2.041 2.022 9.736 1.00 95.50 277 GLU A O 1
ATOM 2304 N N . SER A 1 278 ? -1.347 1.454 11.795 1.00 95.00 278 SER A N 1
ATOM 2305 C CA . SER A 1 278 ? -1.642 0.023 11.662 1.00 95.00 278 SER A CA 1
ATOM 2306 C C . SER A 1 278 ? -3.122 -0.201 11.358 1.00 95.00 278 SER A C 1
ATOM 2308 O O . SER A 1 278 ? -3.459 -0.961 10.454 1.00 95.00 278 SER A O 1
ATOM 2310 N N . PHE A 1 279 ? -4.016 0.505 12.061 1.00 95.81 279 PHE A N 1
ATOM 2311 C CA . PHE A 1 279 ? -5.449 0.451 11.779 1.00 95.81 279 PHE A CA 1
ATOM 2312 C C . PHE A 1 279 ? -5.796 1.022 10.397 1.00 95.81 279 PHE A C 1
ATOM 2314 O O . PHE A 1 279 ? -6.545 0.392 9.653 1.00 95.81 279 PHE A O 1
ATOM 2321 N N . GLY A 1 280 ? -5.259 2.190 10.033 1.00 96.88 280 GLY A N 1
ATOM 2322 C CA . GLY A 1 280 ? -5.522 2.799 8.729 1.00 96.88 280 GLY A CA 1
ATOM 2323 C C . GLY A 1 280 ? -5.054 1.909 7.574 1.00 96.88 280 GLY A C 1
ATOM 2324 O O . GLY A 1 280 ? -5.800 1.705 6.618 1.00 96.88 280 GLY A O 1
ATOM 2325 N N . TYR A 1 281 ? -3.861 1.319 7.696 1.00 96.94 281 TYR A N 1
ATOM 2326 C CA . TYR A 1 281 ? -3.323 0.352 6.743 1.00 96.94 281 TYR A CA 1
ATOM 2327 C C . TYR A 1 281 ? -4.236 -0.865 6.636 1.00 96.94 281 TYR A C 1
ATOM 2329 O O . TYR A 1 281 ? -4.672 -1.203 5.538 1.00 96.94 281 TYR A O 1
ATOM 2337 N N . LEU A 1 282 ? -4.579 -1.481 7.773 1.00 96.19 282 LEU A N 1
ATOM 2338 C CA . LEU A 1 282 ? -5.479 -2.629 7.830 1.00 96.19 282 LEU A CA 1
ATOM 2339 C C . LEU A 1 282 ? -6.806 -2.336 7.125 1.00 96.19 282 LEU A C 1
ATOM 2341 O O . LEU A 1 282 ? -7.256 -3.131 6.307 1.00 96.19 282 LEU A O 1
ATOM 2345 N N . ALA A 1 283 ? -7.413 -1.184 7.407 1.00 97.19 283 ALA A N 1
ATOM 2346 C CA . ALA A 1 283 ? -8.688 -0.787 6.830 1.00 97.19 283 ALA A CA 1
ATOM 2347 C C . ALA A 1 283 ? -8.610 -0.627 5.302 1.00 97.19 283 ALA A C 1
ATOM 2349 O O . ALA A 1 283 ? -9.450 -1.178 4.591 1.00 97.19 283 ALA A O 1
ATOM 2350 N N . VAL A 1 284 ? -7.590 0.070 4.777 1.00 97.88 284 VAL A N 1
ATOM 2351 C CA . VAL A 1 284 ? -7.386 0.200 3.317 1.00 97.88 284 VAL A CA 1
ATOM 2352 C C . VAL A 1 284 ? -7.188 -1.180 2.701 1.00 97.88 284 VAL A C 1
ATOM 2354 O O . VAL A 1 284 ? -7.793 -1.522 1.686 1.00 97.88 284 VAL A O 1
ATOM 2357 N N . ARG A 1 285 ? -6.367 -1.996 3.352 1.00 96.06 285 ARG A N 1
ATOM 2358 C CA . ARG A 1 285 ? -5.993 -3.324 2.895 1.00 96.06 285 ARG A CA 1
ATOM 2359 C C . ARG A 1 285 ? -7.177 -4.286 2.863 1.00 96.06 285 ARG A C 1
ATOM 2361 O O . ARG A 1 285 ? -7.291 -5.034 1.902 1.00 96.06 285 ARG A O 1
ATOM 2368 N N . ILE A 1 286 ? -8.077 -4.247 3.844 1.00 96.12 286 ILE A N 1
ATOM 2369 C CA . ILE A 1 286 ? -9.319 -5.036 3.850 1.00 96.12 286 ILE A CA 1
ATOM 2370 C C . ILE A 1 286 ? -10.222 -4.642 2.677 1.00 96.12 286 ILE A C 1
ATOM 2372 O O . ILE A 1 286 ? -10.768 -5.522 2.007 1.00 96.12 286 ILE A O 1
ATOM 2376 N N . CYS A 1 287 ? -10.348 -3.344 2.386 1.00 97.31 287 CYS A N 1
ATOM 2377 C CA . CYS A 1 287 ? -11.097 -2.876 1.220 1.00 97.31 287 CYS A CA 1
ATOM 2378 C C . CYS A 1 287 ? -10.482 -3.416 -0.078 1.00 97.31 287 CYS A C 1
ATOM 2380 O O . CYS A 1 287 ? -11.182 -4.048 -0.867 1.00 97.31 287 CYS A O 1
ATOM 2382 N N . LEU A 1 288 ? -9.170 -3.235 -0.272 1.00 97.31 288 LEU A N 1
ATOM 2383 C CA . LEU A 1 288 ? -8.463 -3.727 -1.459 1.00 97.31 288 LEU A CA 1
ATOM 2384 C C . LEU A 1 288 ? -8.542 -5.254 -1.579 1.00 97.31 288 LEU A C 1
ATOM 2386 O O . LEU A 1 288 ? -8.823 -5.764 -2.658 1.00 97.31 288 LEU A O 1
ATOM 2390 N N . TYR A 1 289 ? -8.362 -5.985 -0.478 1.00 96.12 289 TYR A N 1
ATOM 2391 C CA . TYR A 1 289 ? -8.475 -7.442 -0.444 1.00 96.12 289 TYR A CA 1
ATOM 2392 C C . TYR A 1 289 ? -9.857 -7.899 -0.921 1.00 96.12 289 TYR A C 1
ATOM 2394 O O . TYR A 1 289 ? -9.953 -8.754 -1.801 1.00 96.12 289 TYR A O 1
ATOM 2402 N N . ASN A 1 290 ? -10.930 -7.297 -0.398 1.00 95.94 290 ASN A N 1
ATOM 2403 C CA . ASN A 1 290 ? -12.294 -7.618 -0.814 1.00 95.94 290 ASN A CA 1
ATOM 2404 C C . ASN A 1 290 ? -12.545 -7.272 -2.285 1.00 95.94 290 ASN A C 1
ATOM 2406 O O . ASN A 1 290 ? -13.172 -8.057 -2.997 1.00 95.94 290 ASN A O 1
ATOM 2410 N N . MET A 1 291 ? -12.032 -6.136 -2.761 1.00 96.88 291 MET A N 1
ATOM 2411 C CA . MET A 1 291 ? -12.128 -5.758 -4.170 1.00 96.88 291 MET A CA 1
ATOM 2412 C C . MET A 1 291 ? -11.413 -6.763 -5.079 1.00 96.88 291 MET A C 1
ATOM 2414 O O . MET A 1 291 ? -11.993 -7.207 -6.065 1.00 96.88 291 MET A O 1
ATOM 2418 N N . ILE A 1 292 ? -10.195 -7.182 -4.730 1.00 97.44 292 ILE A N 1
ATOM 2419 C CA . ILE A 1 292 ? -9.404 -8.137 -5.519 1.00 97.44 292 ILE A CA 1
ATOM 2420 C C . ILE A 1 292 ? -10.058 -9.520 -5.507 1.00 97.44 292 ILE A C 1
ATOM 2422 O O . ILE A 1 292 ? -10.266 -10.113 -6.563 1.00 97.44 292 ILE A O 1
ATOM 2426 N N . LYS A 1 293 ? -10.448 -10.019 -4.327 1.00 96.00 293 LYS A N 1
ATOM 2427 C CA . LYS A 1 293 ? -11.068 -11.344 -4.158 1.00 96.00 293 LYS A CA 1
ATOM 2428 C C . LYS A 1 293 ? -12.366 -11.496 -4.949 1.00 96.00 293 LYS A C 1
ATOM 2430 O O . LYS A 1 293 ? -12.644 -12.579 -5.454 1.00 96.00 293 LYS A O 1
ATOM 2435 N N . ASN A 1 294 ? -13.139 -10.418 -5.070 1.00 95.44 294 ASN A N 1
ATOM 2436 C CA . ASN A 1 294 ? -14.401 -10.404 -5.810 1.00 95.44 294 ASN A CA 1
ATOM 2437 C C . ASN A 1 294 ? -14.264 -9.832 -7.234 1.00 95.44 294 ASN A C 1
ATOM 2439 O O . ASN A 1 294 ? -15.269 -9.690 -7.927 1.00 95.44 294 ASN A O 1
ATOM 2443 N N . ASN A 1 295 ? -13.045 -9.493 -7.671 1.00 95.81 295 ASN A N 1
ATOM 2444 C CA . ASN A 1 295 ? -12.761 -8.826 -8.944 1.00 95.81 295 ASN A CA 1
ATOM 2445 C C . ASN A 1 295 ? -13.634 -7.575 -9.198 1.00 95.81 295 ASN A C 1
ATOM 2447 O O . ASN A 1 295 ? -14.179 -7.366 -10.281 1.00 95.81 295 ASN A O 1
ATOM 2451 N N . ILE A 1 296 ? -13.795 -6.752 -8.163 1.00 95.25 296 ILE A N 1
ATOM 2452 C CA . ILE A 1 296 ? -14.553 -5.500 -8.179 1.00 95.25 296 ILE A CA 1
ATOM 2453 C C . ILE A 1 296 ? -13.575 -4.336 -8.369 1.00 95.25 296 ILE A C 1
ATOM 2455 O O . ILE A 1 296 ? -12.545 -4.271 -7.702 1.00 95.25 296 ILE A O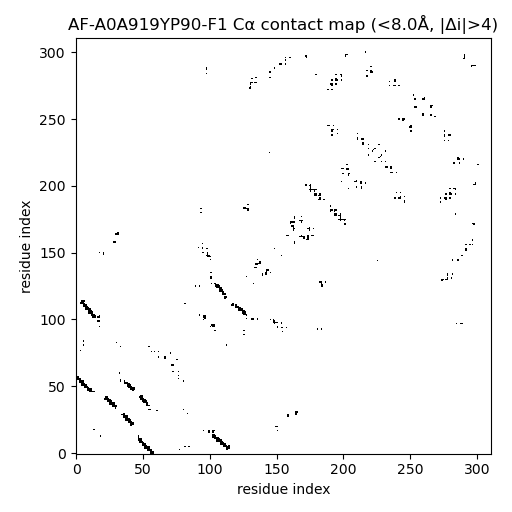 1
ATOM 2459 N N . HIS A 1 297 ? -13.905 -3.384 -9.244 1.00 93.62 297 HIS A N 1
ATOM 2460 C CA . HIS A 1 297 ? -13.047 -2.223 -9.530 1.00 93.62 297 HIS A CA 1
ATOM 2461 C C . HIS A 1 297 ? -13.498 -0.927 -8.835 1.00 93.62 297 HIS A C 1
ATOM 2463 O O . HIS A 1 297 ? -12.719 0.017 -8.759 1.00 93.62 297 HIS A O 1
ATOM 2469 N N . ASN A 1 298 ? -14.720 -0.878 -8.288 1.00 92.81 298 ASN A N 1
ATOM 2470 C CA . ASN A 1 298 ? -15.250 0.250 -7.510 1.00 92.81 298 ASN A CA 1
ATOM 2471 C C . ASN A 1 298 ? -16.137 -0.246 -6.362 1.00 92.81 298 ASN A C 1
ATOM 2473 O O . ASN A 1 298 ? -16.899 -1.192 -6.538 1.00 92.81 298 ASN A O 1
ATOM 2477 N N . LEU A 1 299 ? -16.063 0.412 -5.204 1.00 92.62 299 LEU A N 1
ATOM 2478 C CA . LEU A 1 299 ? -16.951 0.141 -4.075 1.00 92.62 299 LEU A CA 1
ATOM 2479 C C . LEU A 1 299 ? -18.134 1.112 -4.090 1.00 92.62 299 LEU A C 1
ATOM 2481 O O . LEU A 1 299 ? -18.034 2.246 -3.615 1.00 92.62 299 LEU A O 1
ATOM 2485 N N . ASP A 1 300 ? -19.255 0.650 -4.632 1.00 90.31 300 ASP A N 1
ATOM 2486 C CA . ASP A 1 300 ? -20.515 1.384 -4.629 1.00 90.31 300 ASP A CA 1
ATOM 2487 C C . ASP A 1 300 ? -21.420 0.833 -3.523 1.00 90.31 300 ASP A C 1
ATOM 2489 O O . ASP A 1 300 ? -21.728 -0.356 -3.481 1.00 90.31 300 ASP A O 1
ATOM 2493 N N . PHE A 1 301 ? -21.817 1.706 -2.597 1.00 89.56 301 PHE A N 1
ATOM 2494 C CA . PHE A 1 301 ? -22.672 1.358 -1.466 1.00 89.56 301 PHE A CA 1
ATOM 2495 C C . PHE A 1 301 ? -24.003 2.085 -1.584 1.00 89.56 301 PHE A C 1
ATOM 2497 O O . PHE A 1 301 ? -24.030 3.303 -1.778 1.00 89.56 301 PHE A O 1
ATOM 2504 N N . GLU A 1 302 ? -25.092 1.350 -1.393 1.00 83.94 302 GLU A N 1
ATOM 2505 C CA . GLU A 1 302 ? -26.417 1.925 -1.191 1.00 83.94 302 GLU A CA 1
ATOM 2506 C C . GLU A 1 302 ? -26.604 2.217 0.304 1.00 83.94 302 GLU A C 1
ATOM 2508 O O . GLU A 1 302 ? -26.464 1.334 1.151 1.00 83.94 302 GLU A O 1
ATOM 2513 N N . GLU A 1 303 ? -26.858 3.483 0.643 1.00 76.69 303 GLU A N 1
ATOM 2514 C CA . GLU A 1 303 ? -26.987 3.947 2.027 1.00 76.69 303 GLU A CA 1
ATOM 2515 C C . GLU A 1 303 ? -28.437 4.355 2.322 1.00 76.69 303 GLU A C 1
ATOM 2517 O O . GLU A 1 303 ? -28.978 5.257 1.681 1.00 76.69 303 GLU A O 1
ATOM 2522 N N . GLU A 1 304 ? -29.050 3.757 3.346 1.00 75.31 304 GLU A N 1
ATOM 2523 C CA . GLU A 1 304 ? -30.323 4.225 3.903 1.00 75.31 304 GLU A CA 1
ATOM 2524 C C . GLU A 1 304 ? -30.082 5.107 5.138 1.00 75.31 304 GLU A C 1
ATOM 2526 O O . GLU A 1 304 ? -29.545 4.666 6.158 1.00 75.31 304 GLU A O 1
ATOM 2531 N N . ILE A 1 305 ? -30.502 6.376 5.074 1.00 71.62 305 ILE A N 1
ATOM 2532 C CA . ILE A 1 305 ? -30.403 7.314 6.202 1.00 71.62 305 ILE A CA 1
ATOM 2533 C C . ILE A 1 305 ? -31.691 7.250 7.031 1.00 71.62 305 ILE A C 1
ATOM 2535 O O . ILE A 1 305 ? -32.738 7.744 6.615 1.00 71.62 305 ILE A O 1
ATOM 2539 N N . ILE A 1 306 ? -31.608 6.687 8.241 1.00 76.50 306 ILE A N 1
ATOM 2540 C CA . ILE A 1 306 ? -32.745 6.579 9.170 1.00 76.50 306 ILE A CA 1
ATOM 2541 C C . ILE A 1 306 ? -32.657 7.672 10.244 1.00 76.50 306 ILE A C 1
ATOM 2543 O O . ILE A 1 306 ? -31.795 7.632 11.125 1.00 76.50 306 ILE A O 1
ATOM 2547 N N . TYR A 1 307 ? -33.593 8.623 10.226 1.00 77.44 307 TYR A N 1
ATOM 2548 C CA . TYR A 1 307 ? -33.744 9.619 11.292 1.00 77.44 307 TYR A CA 1
ATOM 2549 C C . TYR A 1 307 ? -34.510 9.019 12.478 1.00 77.44 307 TYR A C 1
ATOM 2551 O O . TYR A 1 307 ? -35.642 8.563 12.327 1.00 77.44 307 TYR A O 1
ATOM 2559 N N . LYS A 1 308 ? -33.915 9.041 13.678 1.00 77.50 308 LYS A N 1
ATOM 2560 C CA . LYS A 1 308 ? -34.583 8.637 14.926 1.00 77.50 308 LYS A CA 1
ATOM 2561 C C . LYS A 1 308 ? -34.742 9.843 15.847 1.00 77.50 308 LYS A C 1
ATOM 2563 O O . LYS A 1 308 ? -33.758 10.502 16.180 1.00 77.50 308 LYS A O 1
ATOM 2568 N N . LEU A 1 309 ? -35.976 10.117 16.269 1.00 70.94 309 LEU A N 1
ATOM 2569 C CA . LEU A 1 309 ? -36.250 11.082 17.333 1.00 70.94 309 LEU A CA 1
ATOM 2570 C C . LEU A 1 309 ? -35.677 10.537 18.645 1.00 70.94 309 LEU A C 1
ATOM 2572 O O . LEU A 1 309 ? -35.949 9.392 19.009 1.00 70.94 309 LEU A O 1
ATOM 2576 N N . LYS A 1 310 ? -34.882 11.350 19.348 1.00 72.56 310 LYS A N 1
ATOM 2577 C CA . LYS A 1 310 ? -34.530 11.057 20.739 1.00 72.56 310 LYS A CA 1
ATOM 2578 C C . LYS A 1 310 ? -35.814 11.128 21.564 1.00 72.56 310 LYS A C 1
ATOM 2580 O O . LYS A 1 310 ? -36.420 12.196 21.630 1.00 72.56 310 LYS A O 1
ATOM 2585 N N . GLN A 1 311 ? -36.218 9.987 22.115 1.00 55.69 311 GLN A N 1
ATOM 2586 C CA . GLN A 1 311 ? -37.152 9.933 23.237 1.00 55.69 311 GLN A CA 1
ATOM 2587 C C . GLN A 1 311 ? -36.428 10.360 24.512 1.00 55.69 311 GLN A C 1
ATOM 2589 O O . GLN A 1 311 ? -35.214 10.061 24.621 1.00 55.69 311 GLN A O 1
#

Mean predicted aligned error: 6.15 Å

Secondary structure (DSSP, 8-state):
--EEEEEEEEEEEE-HHHHHHHTTEEEEEEETTTEEEEEEEEEEETTEEEEEEEEE--TTTTSS----TTS-HHHHHHHHHHHHHHHHHHHHHHHHHHHSTTSEEEEEEEEEETTEEEEEEEPPPB---HHHHHHHSTTSTTGGG-----HHHHHHHHHTSTTTTSSS--SHHHHHHHHHHHHHH--STTHHHHHHHHHHHHH-S-GGGHHHHHHHHHHHHS-TTTS-HHHHHHHHHHHHHHHHHHHTT---PPPSSSSGGG-HHHHHHHHHHHHHHHHHHHHHHHHHHHHHHTT-SS-------------

Nearest PDB structures (foldseek):
  2yg6-assembly1_A  TM=4.125E-01  e=4.051E+00  Rhodococcus erythropolis
  2yg7-assembly2_B  TM=3.689E-01  e=4.938E+00  Rhodococcus erythropolis
  6wp8-assembly1_A  TM=2.657E-01  e=7.339E+00  Mastigocladopsis repens

Sequence (311 aa):
MEMIHLQAILTIRISDFLYKQLNNVTFNIHMNEVGDIDYYFSFIDEKTMQIDAHYPIDAKRFENSVFDEVFTKEACTRVIYRDEFNVMIHNFYLACQISDPAGFEITNIKILVDGYDKKFVFTKSLLNPFSVGNLVDEKNPFSRLIDRIHVNSVIDWLKGQKDFWKEVAQSKTGISINYFRYFHEENGPMNCLWLCMALEALLVTNQNFSRNQIYGKLRYFIDEEEIDSKTLQKLVDNFYSFRSKIVHGKLNLYRPTMIHNATKEVDILEDSITSNESFGYLAVRICLYNMIKNNIHNLDFEEEIIYKLKQ

pLDDT: mean 87.74, std 10.94, range [49.44, 98.0]

Solvent-accessible surface area (backbone atoms only — not comparable to full-atom values): 17716 Å² total; per-residue (Å²): 128,57,68,47,40,42,36,36,46,31,36,41,50,70,32,75,73,55,51,74,68,47,62,72,36,74,47,80,45,71,36,86,93,76,41,78,36,56,36,40,29,34,64,81,50,98,44,32,38,37,39,38,34,65,43,71,59,59,73,70,79,57,68,84,58,88,64,59,96,90,46,52,71,70,62,44,52,59,49,48,55,52,52,51,52,52,50,46,53,55,52,49,51,51,32,38,41,68,14,36,67,63,32,52,30,33,72,37,45,42,52,38,52,69,87,42,89,79,69,75,54,77,54,82,56,45,51,63,43,67,32,50,52,55,38,62,32,85,87,30,88,64,24,83,75,62,73,73,45,62,48,67,58,43,48,55,50,49,70,70,40,95,31,59,71,38,98,75,41,83,49,43,51,29,40,14,51,52,27,49,46,49,31,48,75,46,84,58,81,64,32,39,48,25,30,48,51,15,42,42,38,47,54,39,88,50,85,93,43,35,71,61,37,43,46,59,54,49,56,74,77,47,53,62,93,76,49,42,70,70,59,48,48,51,52,50,52,49,38,51,51,50,39,49,25,55,80,67,71,66,56,88,74,77,78,99,67,84,74,52,90,79,39,72,70,47,52,56,49,51,52,50,48,36,54,34,32,30,49,34,49,49,54,46,48,50,52,51,50,53,26,53,78,67,73,47,80,71,78,84,79,91,81,86,88,80,88,74,82,85,127

Organism: NCBI:txid429341

Foldseek 3Di:
DDKKKKKKKFQKAAAPQVVVQQAFDWDFAQAPLFGTKIWTWHAPDNGIIMIIIITDDDLVSCPPPDDPPVADSVNVSVVVVVVLVVVVVLVLVLLVCLQANQRMWTCWMWMDIPNDPPDTDTDHTQHHAVLSVVQCPPPHLNVVLDDGDRSVLSSVLCSVAPDCSPPDDDALQNQLSVLVSVLRVDHDLCNLVSLLRSLCSAFNPDPVCSLVRLLVVLPVLADCVSPNSVRSNVLSVLSVVSNVCVVVVNLPDDDPDPPLVVDPVSVVSVCSSSSSSNSSNSSSSSVSVVCSVVVHNGDDDDDDDDDDDDD